Protein 2J9R (pdb70)

Nearest PDB structures (foldseek):
  2j9r-assembly1_A  TM=1.006E+00  e=3.738E-39  Bacillus anthracis str. Sterne
  2ja1-assembly1_A  TM=9.124E-01  e=4.320E-31  Bacillus cereus
  2uz3-assembly1_C  TM=9.629E-01  e=2.857E-22  Ureaplasma urealyticum
  2uz3-assembly1_A  TM=9.597E-01  e=2.684E-22  Ureaplasma urealyticu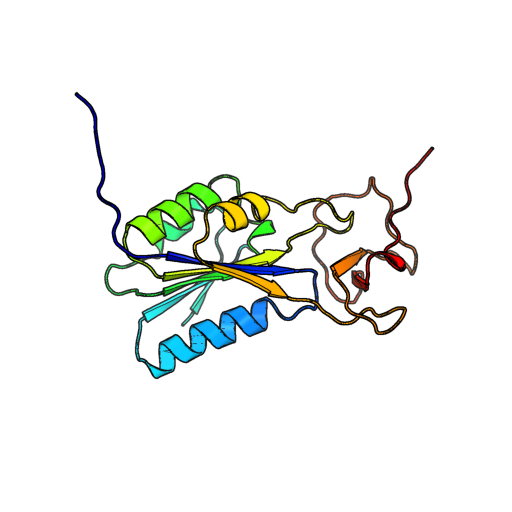m
  2b8t-assembly1_D  TM=9.635E-01  e=1.356E-21  Ureaplasma parvum

Foldseek 3Di:
DDDDDQFDQAFEEEEEFAPPQCQVVVLVVVVVVCVVVPAAEVEEEDCCPYHHDPALVCVVVVDDPRHAEYEYEACLPHDPCNLVSVVVCRSHHHHYYYYHYQAFQQRHGGHCSVVSCVRGPHYHYGWDAFPVPGHTFGHKFFDDPNHTEEPPPDRDDDDDPVTIGTHHPVPRDHHYDD

Radius of gyration: 17.66 Å; Cα contacts (8 Å, |Δi|>4): 377; chains: 1; bounding box: 44×26×56 Å

Sequence (178 aa):
SHMYLINQNGWIEVICGSMFSGKSEELIRRVRRTQFAKQHAIVFKPCVKAVPVSASKDIFKHITEEMDVIAIDEVQFFDGDIVEVVQVLANRGYRVIVAGLDQDFRGLPFGQVPQLMAIAEHVTKLQAVCSACGSPASRTQRLIDGEPAAFDDPIILVGASESYEPRCRHCHAVPTKQ

InterPro domains:
  IPR001267 Thymidine kinase [MF_00124] (7-190)
  IPR001267 Thymidine kinase [PF00265] (8-187)
  IPR001267 Thymidine kinase [PIRSF035805] (6-193)
  IPR001267 Thymidine kinase [PTHR11441] (6-188)
  IPR020633 Thymidine kinase, conserved site [PS00603] (174-187)
  IPR027417 P-loop containing nucleoside triphosphate hydrolase [G3DSA:3.40.50.300] (1-141)
  IPR027417 P-loop containing nucleoside triphosphate hydrolase [SSF52540] (8-142)

Structure (mmCIF, N/CA/C/O backbone):
data_2J9R
#
_entry.id   2J9R
#
_cell.length_a   73.171
_cell.length_b   73.171
_cell.length_c   223.734
_cell.angle_alpha   90.00
_cell.angle_beta   90.00
_cell.angle_gamma   90.00
#
_symmetry.space_group_name_H-M   'I 41 2 2'
#
loop_
_entity.id
_entity.type
_entity.pdbx_description
1 polymer 'THYMIDINE KINASE'
2 non-polymer 'ZINC ION'
3 non-polymer THYMIDINE
4 non-polymer 'PHOSPHATE ION'
5 water water
#
loop_
_atom_site.group_PDB
_atom_site.id
_atom_site.type_symbol
_atom_site.label_atom_id
_atom_site.label_alt_id
_atom_site.label_comp_id
_atom_site.label_asym_id
_atom_site.label_entity_id
_atom_site.label_seq_id
_atom_site.pdbx_PDB_ins_code
_atom_site.Cartn_x
_atom_site.Cartn_y
_atom_site.Cartn_z
_atom_site.occupancy
_atom_site.B_iso_or_equiv
_atom_site.auth_seq_id
_atom_site.auth_comp_id
_atom_site.auth_asym_id
_atom_site.auth_atom_id
_atom_site.pdbx_PDB_model_num
ATOM 1 N N . SER A 1 19 ? -7.822 20.585 -29.833 1.00 47.73 -1 SER A N 1
ATOM 2 C CA . SER A 1 19 ? -8.785 21.708 -29.681 1.00 47.69 -1 SER A CA 1
ATOM 3 C C . SER A 1 19 ? -9.617 21.566 -28.415 1.00 47.84 -1 SER A C 1
ATOM 4 O O . SER A 1 19 ? -9.628 20.513 -27.768 1.00 47.97 -1 SER A O 1
ATOM 7 N N . HIS A 1 20 ? -10.321 22.638 -28.068 1.00 47.82 0 HIS A N 1
ATOM 8 C CA . HIS A 1 20 ? -11.155 22.654 -26.881 1.00 47.60 0 HIS A CA 1
ATOM 9 C C . HIS A 1 20 ? -12.639 22.636 -27.234 1.00 47.77 0 HIS A C 1
ATOM 10 O O . HIS A 1 20 ? -13.063 23.193 -28.242 1.00 47.86 0 HIS A O 1
ATOM 17 N N . MET A 1 21 ? -13.411 21.981 -26.379 1.00 48.05 1 MET A N 1
ATOM 18 C CA . MET A 1 21 ? -14.828 21.736 -26.581 1.00 48.51 1 MET A CA 1
ATOM 19 C C . MET A 1 21 ? -15.646 22.705 -25.753 1.00 48.09 1 MET A C 1
ATOM 20 O O . MET A 1 21 ? -15.229 23.094 -24.669 1.00 48.10 1 MET A O 1
ATOM 25 N N . TYR A 1 22 ? -16.826 23.061 -26.244 1.00 47.70 2 TYR A N 1
ATOM 26 C CA . TYR A 1 22 ? -17.707 23.984 -25.531 1.00 47.56 2 TYR A CA 1
ATOM 27 C C . TYR A 1 22 ? -19.165 23.665 -25.876 1.00 47.15 2 TYR A C 1
ATOM 28 O O . TYR A 1 22 ? -19.584 23.825 -27.031 1.00 46.82 2 TYR A O 1
ATOM 37 N N . LEU A 1 23 ? -19.922 23.173 -24.889 1.00 46.63 3 LEU A N 1
ATOM 38 C CA . LEU A 1 23 ? -21.370 23.019 -25.077 1.00 46.15 3 LEU A CA 1
ATOM 39 C C . LEU A 1 23 ? -22.113 24.229 -24.556 1.00 45.46 3 LEU A C 1
ATOM 40 O O . LEU A 1 23 ? -21.944 24.622 -23.404 1.00 45.58 3 LEU A O 1
ATOM 45 N N . ILE A 1 24 ? -22.911 24.832 -25.435 1.00 44.61 4 ILE A N 1
ATOM 46 C CA . ILE A 1 24 ? -23.660 26.038 -25.106 1.00 43.66 4 ILE A CA 1
ATOM 47 C C . ILE A 1 24 ? -24.883 25.668 -24.280 1.00 43.46 4 ILE A C 1
ATOM 48 O O . ILE A 1 24 ? -25.797 24.987 -24.761 1.00 43.71 4 ILE A O 1
ATOM 53 N N . ASN A 1 25 ? -24.859 26.100 -23.024 1.00 42.66 5 ASN A N 1
ATOM 54 C CA . ASN A 1 25 ? -25.989 25.989 -22.135 1.00 42.16 5 ASN A CA 1
ATOM 55 C C . ASN A 1 25 ? -27.154 26.831 -22.632 1.00 42.21 5 ASN A C 1
ATOM 56 O O . ASN A 1 25 ? -26.959 27.882 -23.241 1.00 41.86 5 ASN A O 1
ATOM 61 N N . GLN A 1 26 ? -28.366 26.361 -22.352 1.00 42.49 6 GLN A N 1
ATOM 62 C CA . GLN A 1 26 ? -29.576 27.150 -22.548 1.00 42.52 6 GLN A CA 1
ATOM 63 C C . GLN A 1 26 ? -29.957 27.788 -21.231 1.00 42.12 6 GLN A C 1
ATOM 64 O O . GLN A 1 26 ? -29.392 27.454 -20.203 1.00 42.06 6 GLN A O 1
ATOM 70 N N . ASN A 1 27 ? -30.917 28.701 -21.253 1.00 42.16 7 ASN A N 1
ATOM 71 C CA . ASN A 1 27 ? -31.303 29.396 -20.031 1.00 42.41 7 ASN A CA 1
ATOM 72 C C . ASN A 1 27 ? -32.402 28.694 -19.194 1.00 41.83 7 ASN A C 1
ATOM 73 O O . ASN A 1 27 ? -33.398 29.307 -18.771 1.00 41.82 7 ASN A O 1
ATOM 78 N N . GLY A 1 28 ? -32.193 27.396 -18.957 1.00 40.85 8 GLY A N 1
ATOM 79 C CA . GLY A 1 28 ? -32.915 26.683 -17.917 1.00 39.93 8 GLY A CA 1
ATOM 80 C C . GLY A 1 28 ? -32.372 27.214 -16.603 1.00 39.72 8 GLY A C 1
ATOM 81 O O . GLY A 1 28 ? -31.493 28.098 -16.602 1.00 39.91 8 GLY A O 1
ATOM 82 N N . TRP A 1 29 ? -32.879 26.702 -15.482 1.00 38.83 9 TRP A N 1
ATOM 83 C CA . TRP A 1 29 ? -32.303 27.045 -14.180 1.00 37.93 9 TRP A CA 1
ATOM 84 C C . TRP A 1 29 ? -32.724 26.067 -13.106 1.00 37.57 9 TRP A C 1
ATOM 85 O O . TRP A 1 29 ? -33.585 25.212 -13.337 1.00 37.46 9 TRP A O 1
ATOM 96 N N . ILE A 1 30 ? -32.110 26.233 -11.935 1.00 37.36 10 ILE A N 1
ATOM 97 C CA . ILE A 1 30 ? -32.342 25.416 -10.746 1.00 37.15 10 ILE A CA 1
ATOM 98 C C . ILE A 1 30 ? -32.903 26.268 -9.607 1.00 37.59 10 ILE A C 1
ATOM 99 O O . ILE A 1 30 ? -32.425 27.380 -9.344 1.00 37.61 10 ILE A O 1
ATOM 104 N N . GLU A 1 31 ? -33.922 25.736 -8.937 1.00 37.81 11 GLU A N 1
ATOM 105 C CA . GLU A 1 31 ? -34.446 26.331 -7.714 1.00 38.00 11 GLU A CA 1
ATOM 106 C C . GLU A 1 31 ? -34.305 25.266 -6.635 1.00 38.44 11 GLU A C 1
ATOM 107 O O . GLU A 1 31 ? -34.770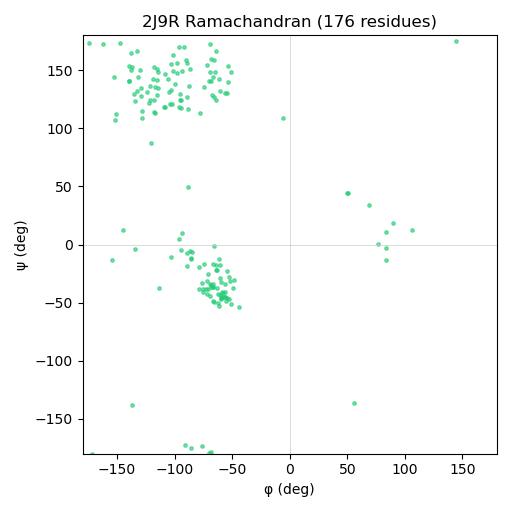 24.131 -6.796 1.00 38.93 11 GLU A O 1
ATOM 113 N N . VAL A 1 32 ? -33.628 25.621 -5.549 1.00 38.61 12 VAL A N 1
ATOM 114 C CA . VAL A 1 32 ? -33.514 24.736 -4.400 1.00 38.23 12 VAL A CA 1
ATOM 115 C C . VAL A 1 32 ? -34.449 25.196 -3.272 1.00 38.43 12 VAL A C 1
ATOM 116 O O . V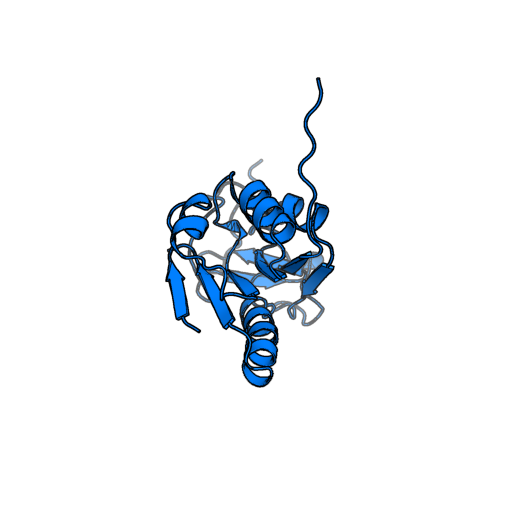AL A 1 32 ? -34.523 26.374 -2.935 1.00 39.05 12 VAL A O 1
ATOM 120 N N . ILE A 1 33 ? -35.187 24.250 -2.719 1.00 38.69 13 ILE A N 1
ATOM 121 C CA . ILE A 1 33 ? -36.009 24.474 -1.547 1.00 38.36 13 ILE A CA 1
ATOM 122 C C . ILE A 1 33 ? -35.420 23.546 -0.499 1.00 38.83 13 ILE A C 1
ATOM 123 O O . ILE A 1 33 ? -35.290 22.342 -0.739 1.00 38.43 13 ILE A O 1
ATOM 128 N N . CYS A 1 34 ? -35.034 24.101 0.648 1.00 39.35 14 CYS A N 1
ATOM 129 C CA . CYS A 1 34 ? -34.421 23.285 1.694 1.00 40.28 14 CYS A CA 1
ATOM 130 C C . CYS A 1 34 ? -34.743 23.768 3.111 1.00 40.52 14 CYS A C 1
ATOM 131 O O . CYS A 1 34 ? -35.353 24.823 3.297 1.00 41.06 14 CYS A O 1
ATOM 134 N N . GLY A 1 35 ? -34.322 22.989 4.098 1.00 40.70 15 GLY A N 1
ATOM 135 C CA . GLY A 1 35 ? -34.661 23.241 5.481 1.00 41.43 15 GLY A CA 1
ATOM 136 C C . GLY A 1 35 ? -34.861 21.956 6.258 1.00 42.05 15 GLY A C 1
ATOM 137 O O . GLY A 1 35 ? -34.809 20.847 5.704 1.00 42.22 15 GLY A O 1
ATOM 138 N N . SER A 1 36 ? -35.073 22.102 7.559 1.00 42.38 16 SER A N 1
ATOM 139 C CA . SER A 1 36 ? -35.328 20.965 8.421 1.00 42.68 16 SER A CA 1
ATOM 140 C C . SER A 1 36 ? -36.635 20.251 8.041 1.00 42.68 16 SER A C 1
ATOM 141 O O . SER A 1 36 ? -37.455 20.782 7.283 1.00 42.75 16 SER A O 1
ATOM 144 N N . MET A 1 37 ? -36.823 19.048 8.580 1.00 42.34 17 MET A N 1
ATOM 145 C CA . MET A 1 37 ? -38.089 18.369 8.472 1.00 42.05 17 MET A CA 1
ATOM 146 C C . MET A 1 37 ? -39.156 19.328 8.982 1.00 42.33 17 MET A C 1
ATOM 147 O O . MET A 1 37 ? -38.862 20.220 9.803 1.00 42.33 17 MET A O 1
ATOM 152 N N . PHE A 1 38 ? -40.385 19.154 8.491 1.00 41.84 18 PHE A N 1
ATOM 153 C CA . PHE A 1 38 ? -41.550 19.883 9.011 1.00 41.64 18 PHE A CA 1
ATOM 154 C C . PHE A 1 38 ? -41.669 21.334 8.557 1.00 41.25 18 PHE A C 1
ATOM 155 O O . PHE A 1 38 ? -42.617 22.024 8.937 1.00 41.15 18 PHE A O 1
ATOM 163 N N . SER A 1 39 ? -40.731 21.788 7.737 1.00 40.66 19 SER A N 1
ATOM 164 C CA . SER A 1 39 ? -40.752 23.168 7.289 1.00 40.77 19 SER A CA 1
ATOM 165 C C . SER A 1 39 ? -41.652 23.418 6.058 1.00 40.29 19 SER A C 1
ATOM 166 O O . SER A 1 39 ? -41.872 24.565 5.669 1.00 40.52 19 SER A O 1
ATOM 169 N N . GLY A 1 40 ? -42.188 22.360 5.464 1.00 39.84 20 GLY A N 1
ATOM 170 C CA . GLY A 1 40 ? -43.095 22.513 4.333 1.00 39.88 20 GLY A CA 1
ATOM 171 C C . GLY A 1 40 ? -42.399 22.538 2.981 1.00 40.32 20 GLY A C 1
ATOM 172 O O . GLY A 1 40 ? -42.969 23.010 2.001 1.00 40.86 20 GLY A O 1
ATOM 173 N N . LYS A 1 41 ? -41.162 22.050 2.922 1.00 40.44 21 LYS A N 1
ATOM 174 C CA . LYS A 1 41 ? -40.448 21.855 1.660 1.00 40.51 21 LYS A CA 1
ATOM 175 C C . LYS A 1 41 ? -41.312 21.209 0.564 1.00 40.43 21 LYS A C 1
ATOM 176 O O . LYS A 1 41 ? -41.444 21.756 -0.523 1.00 40.54 21 LYS A O 1
ATOM 182 N N . SER A 1 42 ? -41.922 20.066 0.850 1.00 40.17 22 SER A N 1
ATOM 183 C CA . SER A 1 42 ? -42.698 19.370 -0.175 1.00 40.41 22 SER A CA 1
ATOM 184 C C . SER A 1 42 ? -43.952 20.108 -0.617 1.00 40.40 22 SER A C 1
ATOM 185 O O . SER A 1 42 ? -44.355 20.023 -1.793 1.00 40.61 22 SER A O 1
ATOM 188 N N . GLU A 1 43 ? -44.566 20.814 0.332 1.00 39.91 23 GLU A N 1
ATOM 189 C CA . GLU A 1 43 ? -45.753 21.609 0.070 1.00 39.34 23 GLU A CA 1
ATOM 190 C C . GLU A 1 43 ? -45.413 22.788 -0.850 1.00 38.82 23 GLU A C 1
ATOM 191 O O . GLU A 1 43 ? -46.197 23.154 -1.737 1.00 38.13 23 GLU A O 1
ATOM 197 N N . GLU A 1 44 ? -44.225 23.348 -0.645 1.00 38.37 24 GLU A N 1
ATOM 198 C CA . GLU A 1 44 ? -43.748 24.478 -1.430 1.00 38.47 24 GLU A CA 1
ATOM 199 C C . GLU A 1 44 ? -43.294 24.006 -2.818 1.00 38.69 24 GLU A C 1
ATOM 200 O O . GLU A 1 44 ? -43.446 24.722 -3.807 1.00 38.65 24 GLU A O 1
ATOM 206 N N . LEU A 1 45 ? -42.753 22.793 -2.893 1.00 38.76 25 LEU A N 1
ATOM 207 C CA . LEU A 1 45 ? -42.420 22.201 -4.176 1.00 38.91 25 LEU A CA 1
ATOM 208 C C . LEU A 1 45 ? -43.698 22.118 -5.001 1.00 38.87 25 LEU A C 1
ATOM 209 O O . LEU A 1 45 ? -43.716 22.481 -6.187 1.00 38.87 25 LEU A O 1
ATOM 214 N N . ILE A 1 46 ? -44.764 21.651 -4.352 1.00 38.71 26 ILE A N 1
ATOM 215 C CA . ILE A 1 46 ? -46.042 21.401 -5.016 1.00 38.64 26 ILE A CA 1
ATOM 216 C C . ILE A 1 46 ? -46.774 22.701 -5.360 1.00 38.28 26 ILE A C 1
ATOM 217 O O . ILE A 1 46 ? -47.361 22.805 -6.433 1.00 38.48 26 ILE A O 1
ATOM 222 N N . ARG A 1 47 ? -46.706 23.694 -4.477 1.00 37.87 27 ARG A N 1
ATOM 223 C CA . ARG A 1 47 ? -47.208 25.027 -4.805 1.00 37.57 27 ARG A CA 1
ATOM 224 C C . ARG A 1 47 ? -46.612 25.496 -6.140 1.00 37.82 27 ARG A C 1
ATOM 225 O O . ARG A 1 47 ? -47.362 25.914 -7.039 1.00 37.98 27 ARG A O 1
ATOM 233 N N . ARG A 1 48 ? -45.280 25.407 -6.262 1.00 37.63 28 ARG A N 1
ATOM 234 C CA . ARG A 1 48 ? -44.551 25.882 -7.443 1.00 37.85 28 ARG A CA 1
ATOM 235 C C . ARG A 1 48 ? -44.997 25.091 -8.655 1.00 38.35 28 ARG A C 1
ATOM 236 O O . ARG A 1 48 ? -45.389 25.674 -9.678 1.00 38.61 28 ARG A O 1
ATOM 244 N N . VAL A 1 49 ? -44.992 23.763 -8.513 1.00 38.50 29 VAL A N 1
ATOM 245 C CA . VAL A 1 49 ? -45.429 22.864 -9.581 1.00 38.54 29 VAL A CA 1
ATOM 246 C C . VAL A 1 49 ? -46.852 23.170 -10.044 1.00 38.72 29 VAL A C 1
ATOM 247 O O . VAL A 1 49 ? -47.166 23.025 -11.229 1.00 38.90 29 VAL A O 1
ATOM 251 N N . ARG A 1 50 ? -47.701 23.595 -9.111 1.00 38.89 30 ARG A N 1
ATOM 252 C CA . ARG A 1 50 ? -49.121 23.808 -9.405 1.00 39.61 30 ARG A CA 1
ATOM 253 C C . ARG A 1 50 ? -49.352 25.050 -10.275 1.00 38.83 30 ARG A C 1
ATOM 254 O O . ARG A 1 50 ? -50.128 25.005 -11.219 1.00 38.46 30 ARG A O 1
ATOM 262 N N . ARG A 1 51 ? -48.653 26.140 -9.958 1.00 38.84 31 ARG A N 1
ATOM 263 C CA . ARG A 1 51 ? -48.597 27.348 -10.814 1.00 38.66 31 ARG A CA 1
ATOM 264 C C . ARG A 1 51 ? -48.276 26.994 -12.263 1.00 38.72 31 ARG A C 1
ATOM 265 O O . ARG A 1 51 ? -48.793 27.598 -13.215 1.00 38.36 31 ARG A O 1
ATOM 273 N N . THR A 1 52 ? -47.406 26.002 -12.392 1.00 38.88 32 THR A N 1
ATOM 274 C CA . THR A 1 52 ? -47.006 25.428 -13.663 1.00 39.50 32 THR A CA 1
ATOM 275 C C . THR A 1 52 ? -48.174 24.877 -14.456 1.00 39.52 32 THR A C 1
ATOM 276 O O . THR A 1 52 ? -48.255 25.074 -15.669 1.00 39.71 32 THR A O 1
ATOM 280 N N . GLN A 1 53 ? -49.084 24.206 -13.769 1.00 39.78 33 GLN A N 1
ATOM 281 C CA . GLN A 1 53 ? -50.224 23.578 -14.435 1.00 40.05 33 GLN A CA 1
ATOM 282 C C . GLN A 1 53 ? -51.293 24.589 -14.850 1.00 40.44 33 GLN A C 1
ATOM 283 O O . GLN A 1 53 ? -51.833 24.494 -15.946 1.00 40.46 33 GLN A O 1
ATOM 289 N N . PHE A 1 54 ? -51.574 25.568 -13.992 1.00 41.15 34 PHE A N 1
ATOM 290 C CA . PHE A 1 54 ? -52.448 26.684 -14.363 1.00 41.99 34 PHE A CA 1
ATOM 291 C C . PHE A 1 54 ? -51.965 27.394 -15.636 1.00 42.42 34 PHE A C 1
ATOM 292 O O . PHE A 1 54 ? -52.750 28.050 -16.316 1.00 42.83 34 PHE A O 1
ATOM 300 N N . ALA A 1 55 ? -50.678 27.263 -15.949 1.00 42.88 35 ALA A N 1
ATOM 301 C CA . ALA A 1 55 ? -50.104 27.859 -17.163 1.00 43.29 35 ALA A CA 1
ATOM 302 C C . ALA A 1 55 ? -50.079 26.863 -18.332 1.00 43.57 35 ALA A C 1
ATOM 303 O O . ALA A 1 55 ? -49.711 27.215 -19.454 1.00 43.68 35 ALA A O 1
ATOM 305 N N . LYS A 1 56 ? -50.473 25.622 -18.054 1.00 43.74 36 LYS A N 1
ATOM 306 C CA . LYS A 1 56 ? -50.528 24.547 -19.059 1.00 43.88 36 LYS A CA 1
ATOM 307 C C . LYS A 1 56 ? -49.152 24.081 -19.568 1.00 43.66 36 LYS A C 1
ATOM 308 O O . LYS A 1 56 ? -49.007 23.704 -20.728 1.00 43.68 36 LYS A O 1
ATOM 314 N N . GLN A 1 57 ? -48.155 24.109 -18.682 1.00 43.50 37 GLN A N 1
ATOM 315 C CA . GLN A 1 57 ? -46.829 23.556 -18.960 1.00 43.46 37 GLN A CA 1
ATOM 316 C C . GLN A 1 57 ? -46.765 22.093 -18.551 1.00 43.77 37 GLN A C 1
ATOM 317 O O . GLN A 1 57 ? -47.550 21.630 -17.725 1.00 43.95 37 GLN A O 1
ATOM 323 N N . HIS A 1 58 ? -45.819 21.357 -19.117 1.00 44.02 38 HIS A N 1
ATOM 324 C CA . HIS A 1 58 ? -45.683 19.955 -18.766 1.00 44.25 38 HIS A CA 1
ATOM 325 C C . HIS A 1 58 ? -44.649 19.761 -17.665 1.00 43.83 38 HIS A C 1
ATOM 326 O O . HIS A 1 58 ? -43.471 20.109 -17.822 1.00 43.51 38 HIS A O 1
ATOM 333 N N . ALA A 1 59 ? -45.129 19.248 -16.533 1.00 43.51 39 ALA A N 1
ATOM 334 C CA . ALA A 1 59 ? -44.289 18.988 -15.365 1.00 43.38 39 ALA A CA 1
ATOM 335 C C . ALA A 1 59 ? -44.238 17.512 -14.969 1.00 43.44 39 ALA A C 1
ATOM 336 O O . ALA A 1 59 ? -45.172 16.734 -15.217 1.00 43.16 39 ALA A O 1
ATOM 338 N N . ILE A 1 60 ? -43.119 17.151 -14.350 1.00 43.64 40 ILE A N 1
ATOM 339 C CA . ILE A 1 60 ? -42.890 15.819 -13.811 1.00 43.74 40 ILE A CA 1
ATOM 340 C C . ILE A 1 60 ? -42.174 15.947 -12.464 1.00 43.92 40 ILE A C 1
ATOM 341 O O . ILE A 1 60 ? -41.302 16.801 -12.303 1.00 43.92 40 ILE A O 1
ATOM 346 N N . VAL A 1 61 ? -42.558 15.108 -11.502 1.00 44.37 41 VAL A N 1
ATOM 347 C CA . VAL A 1 61 ? -41.924 15.080 -10.172 1.00 44.44 41 VAL A CA 1
ATOM 348 C C . VAL A 1 61 ? -41.202 13.750 -9.944 1.00 44.84 41 VAL A C 1
ATOM 349 O O . VAL A 1 61 ? -41.751 12.681 -10.243 1.00 44.84 41 VAL A O 1
ATOM 353 N N . PHE A 1 62 ? -39.976 13.822 -9.425 1.00 45.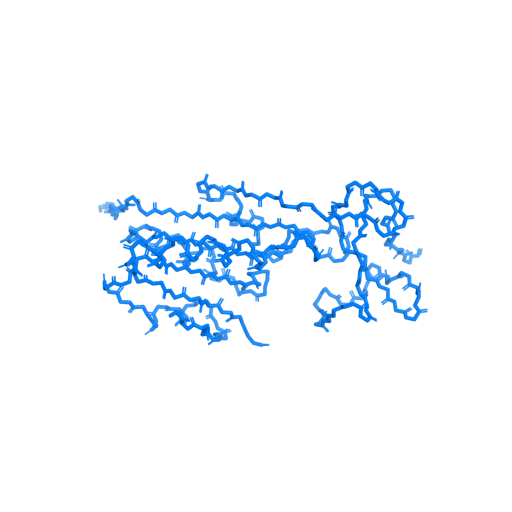25 42 PHE A N 1
ATOM 354 C CA . PHE A 1 62 ? -39.191 12.621 -9.110 1.00 45.72 42 PHE A CA 1
ATOM 355 C C . PHE A 1 62 ? -38.963 12.483 -7.612 1.00 46.40 42 PHE A C 1
ATOM 356 O O . PHE A 1 62 ? -38.873 13.481 -6.901 1.00 46.46 42 PHE A O 1
ATOM 364 N N . LYS A 1 63 ? -38.881 11.238 -7.152 1.00 47.30 43 LYS A N 1
ATOM 365 C CA . LYS A 1 63 ? -38.608 10.906 -5.759 1.00 48.58 43 LYS A CA 1
ATOM 366 C C . LYS A 1 63 ? -37.626 9.736 -5.712 1.00 49.10 43 LYS A C 1
ATOM 367 O O . LYS A 1 63 ? -37.425 9.058 -6.723 1.00 49.36 43 LYS A O 1
ATOM 373 N N . PRO A 1 64 ? -37.013 9.482 -4.540 1.00 49.82 44 PRO A N 1
ATOM 374 C CA . PRO A 1 64 ? -36.371 8.181 -4.368 1.00 50.56 44 PRO A CA 1
ATOM 375 C C . PRO A 1 64 ? -37.441 7.205 -3.881 1.00 51.37 44 PRO A C 1
ATOM 376 O O . PRO A 1 64 ? -38.610 7.587 -3.814 1.00 51.79 44 PRO A O 1
ATOM 380 N N . CYS A 1 65 ? -37.089 5.968 -3.551 1.00 51.99 45 CYS A N 1
ATOM 381 C CA . CYS A 1 65 ? -38.032 5.166 -2.751 1.00 52.79 45 CYS A CA 1
ATOM 382 C C . CYS A 1 65 ? -37.386 4.451 -1.570 1.00 52.85 45 CYS A C 1
ATOM 383 O O . CYS A 1 65 ? -37.863 4.578 -0.437 1.00 52.90 45 CYS A O 1
ATOM 386 N N . VAL A 1 83 ? -49.670 15.489 -13.882 1.00 55.39 63 VAL A N 1
ATOM 387 C CA . VAL A 1 83 ? -48.347 15.466 -13.172 1.00 55.58 63 VAL A CA 1
ATOM 388 C C . VAL A 1 83 ? -48.224 14.237 -12.271 1.00 55.66 63 VAL A C 1
ATOM 389 O O . VAL A 1 83 ? -48.886 14.159 -11.225 1.00 55.87 63 VAL A O 1
ATOM 393 N N . LYS A 1 84 ? -47.375 13.288 -12.668 1.00 55.35 64 LYS A N 1
ATOM 394 C CA . LYS A 1 84 ? -47.104 12.112 -11.832 1.00 54.87 64 LYS A CA 1
ATOM 395 C C . LYS A 1 84 ? -45.808 12.245 -11.005 1.00 54.19 64 LYS A C 1
ATOM 396 O O . LYS A 1 84 ? -44.915 13.052 -11.341 1.00 54.03 64 LYS A O 1
ATOM 402 N N . ALA A 1 85 ? -45.747 11.489 -9.902 1.00 52.99 65 ALA A N 1
ATOM 403 C CA . ALA A 1 85 ? -44.548 11.382 -9.066 1.00 51.72 65 ALA A CA 1
ATOM 404 C C . ALA A 1 85 ? -43.865 10.050 -9.382 1.00 51.01 65 ALA A C 1
ATOM 405 O O . ALA A 1 85 ? -44.482 8.994 -9.233 1.00 51.26 65 ALA A O 1
ATOM 407 N N . VAL A 1 86 ? -42.609 10.097 -9.833 1.00 49.72 66 VAL A N 1
ATOM 408 C CA . VAL A 1 86 ? -41.923 8.902 -10.353 1.00 48.36 66 VAL A CA 1
ATOM 409 C C . VAL A 1 86 ? -40.691 8.507 -9.525 1.00 47.46 66 VAL A C 1
ATOM 410 O O . VAL A 1 86 ? -39.703 9.234 -9.510 1.00 47.55 66 VAL A O 1
ATOM 414 N N . PRO A 1 87 ? -40.742 7.345 -8.841 1.00 46.55 67 PRO A N 1
ATOM 415 C CA . PRO A 1 87 ? -39.609 6.867 -8.032 1.00 45.75 67 PRO A CA 1
ATOM 416 C C . PRO A 1 87 ? -38.392 6.451 -8.871 1.00 45.10 67 PRO A C 1
ATOM 417 O O . PRO A 1 87 ? -38.556 5.840 -9.926 1.00 44.79 67 PRO A O 1
ATOM 421 N N . VAL A 1 88 ? -37.189 6.778 -8.399 1.00 44.48 68 VAL A N 1
ATOM 422 C CA . VAL A 1 88 ? -35.944 6.382 -9.078 1.00 43.91 68 VAL A CA 1
ATOM 423 C C . VAL A 1 88 ? -34.852 5.942 -8.088 1.00 43.82 68 VAL A C 1
ATOM 424 O O . VAL A 1 88 ? -34.695 6.550 -7.028 1.00 43.68 68 VAL A O 1
ATOM 428 N N . SER A 1 89 ? -34.102 4.896 -8.448 1.00 43.85 69 SER A N 1
ATOM 429 C CA . SER A 1 89 ? -33.034 4.332 -7.595 1.00 43.91 69 SER A CA 1
ATOM 430 C C . SER A 1 89 ? -31.655 4.967 -7.817 1.00 43.97 69 SER A C 1
ATOM 431 O O . SER A 1 89 ? -30.754 4.806 -6.984 1.00 43.90 69 SER A O 1
ATOM 434 N N . ALA A 1 90 ? -31.486 5.636 -8.959 1.00 43.87 70 ALA A N 1
ATOM 435 C CA . ALA A 1 90 ? -30.263 6.367 -9.290 1.00 43.76 70 ALA A CA 1
ATOM 436 C C . ALA A 1 90 ? -30.654 7.689 -9.934 1.00 43.92 70 ALA A C 1
ATOM 437 O O . ALA A 1 90 ? -31.710 7.783 -10.572 1.00 44.03 70 ALA A O 1
ATOM 439 N N . SER A 1 91 ? -29.815 8.709 -9.757 1.00 43.88 71 SER A N 1
ATOM 440 C CA . SER A 1 91 ? -30.059 10.022 -10.348 1.00 43.73 71 SER A CA 1
ATOM 441 C C . SER A 1 91 ? -30.122 9.966 -11.876 1.00 43.83 71 SER A C 1
ATOM 442 O O . SER A 1 91 ? -31.006 10.568 -12.485 1.00 43.67 71 SER A O 1
ATOM 445 N N . LYS A 1 92 ? -29.200 9.226 -12.487 1.00 43.93 72 LYS A N 1
ATOM 446 C CA . LYS A 1 92 ? -29.111 9.181 -13.942 1.00 44.20 72 LYS A CA 1
ATOM 447 C C . LYS A 1 92 ? -30.354 8.569 -14.608 1.00 44.50 72 LYS A C 1
ATOM 448 O O . LYS A 1 92 ? -30.591 8.764 -15.802 1.00 44.58 72 LYS A O 1
ATOM 454 N N . ASP A 1 93 ? -31.149 7.847 -13.820 1.00 44.88 73 ASP A N 1
ATOM 455 C CA . ASP A 1 93 ? -32.397 7.237 -14.285 1.00 45.13 73 ASP A CA 1
ATOM 456 C C . ASP A 1 93 ? -33.433 8.268 -14.702 1.00 45.26 73 ASP A C 1
ATOM 457 O O . ASP A 1 93 ? -34.354 7.957 -15.459 1.00 45.31 73 ASP A O 1
ATOM 462 N N . ILE A 1 94 ? -33.280 9.489 -14.192 1.00 45.48 74 ILE A N 1
ATOM 463 C CA . ILE A 1 94 ? -34.200 10.585 -14.472 1.00 45.54 74 ILE A CA 1
ATOM 464 C C . ILE A 1 94 ? -34.307 10.809 -15.976 1.00 45.85 74 ILE A C 1
ATOM 465 O O . ILE A 1 94 ? -35.402 11.011 -16.508 1.00 45.83 74 ILE A O 1
ATOM 470 N N . PHE A 1 95 ? -33.162 10.730 -16.653 1.00 46.13 75 PHE A N 1
ATOM 471 C CA . PHE A 1 95 ? -33.084 10.934 -18.093 1.00 46.30 75 PHE A CA 1
ATOM 472 C C . PHE A 1 95 ? -34.064 10.067 -18.867 1.00 46.73 75 PHE A C 1
ATOM 473 O O . PHE A 1 95 ? -34.775 10.563 -19.743 1.00 47.05 75 PHE A O 1
ATOM 481 N N . LYS A 1 96 ? -34.116 8.783 -18.522 1.00 47.16 76 LYS A N 1
ATOM 482 C CA . LYS A 1 96 ? -35.027 7.828 -19.161 1.00 47.42 76 LYS A CA 1
ATOM 483 C C . LYS A 1 96 ? -36.480 8.305 -19.163 1.00 47.77 76 LYS A C 1
ATOM 484 O O . LYS A 1 96 ? -37.238 7.952 -20.048 1.00 47.70 76 LYS A O 1
ATOM 490 N N . HIS A 1 97 ? -36.863 9.116 -18.181 1.00 48.50 77 HIS A N 1
ATOM 491 C CA . HIS A 1 97 ? -38.267 9.526 -18.028 1.00 49.14 77 HIS A CA 1
ATOM 492 C C . HIS A 1 97 ? -38.634 10.891 -18.643 1.00 49.91 77 HIS A C 1
ATOM 493 O O . HIS A 1 97 ? -39.774 11.340 -18.524 1.00 50.11 77 HIS A O 1
ATOM 500 N N . ILE A 1 98 ? -37.685 11.521 -19.328 1.00 50.68 78 ILE A N 1
ATOM 501 C CA . ILE A 1 98 ? -37.835 12.902 -19.771 1.00 51.75 78 ILE A CA 1
ATOM 502 C C . ILE A 1 98 ? -38.173 13.059 -21.270 1.00 52.38 78 ILE A C 1
ATOM 503 O O . ILE A 1 98 ? -37.880 12.175 -22.062 1.00 52.66 78 ILE A O 1
ATOM 508 N N . THR A 1 99 ? -38.802 14.182 -21.639 1.00 53.37 79 THR A N 1
ATOM 509 C CA . THR A 1 99 ? -39.128 14.522 -23.043 1.00 53.96 79 THR A CA 1
ATOM 510 C C . THR A 1 99 ? -38.746 15.963 -23.409 1.00 54.53 79 THR A C 1
ATOM 511 O O . THR A 1 99 ? -38.468 16.802 -22.541 1.00 54.50 79 THR A O 1
ATOM 515 N N . GLU A 1 100 ? -38.746 16.231 -24.714 1.00 55.21 80 GLU A N 1
ATOM 516 C CA . GLU A 1 100 ? -38.634 17.588 -25.256 1.00 55.58 80 GLU A CA 1
ATOM 517 C C . GLU A 1 100 ? -39.924 18.377 -24.994 1.00 54.92 80 GLU A C 1
ATOM 518 O O . GLU A 1 100 ? -39.898 19.606 -24.932 1.00 54.88 80 GLU A O 1
ATOM 524 N N . GLU A 1 101 ? -41.043 17.662 -24.852 1.00 54.24 81 GLU A N 1
ATOM 525 C CA . GLU A 1 101 ? -42.334 18.250 -24.463 1.00 53.64 81 GLU A CA 1
ATOM 526 C C . GLU A 1 101 ? -42.275 18.945 -23.089 1.00 52.78 81 GLU A C 1
ATOM 527 O O . GLU A 1 101 ? -42.749 20.077 -22.917 1.00 52.91 81 GLU A O 1
ATOM 533 N N . MET A 1 102 ? -41.665 18.247 -22.133 1.00 51.23 82 MET A N 1
ATOM 534 C CA . MET A 1 102 ? -41.596 18.640 -20.739 1.00 49.66 82 MET A CA 1
ATOM 535 C C . MET A 1 102 ? -40.883 19.968 -20.496 1.00 48.09 82 MET A C 1
ATOM 536 O O . MET A 1 102 ? -39.884 20.267 -21.147 1.00 48.15 82 MET A O 1
ATOM 541 N N . ASP A 1 103 ? -41.394 20.739 -19.533 1.00 45.96 83 ASP A N 1
ATOM 542 C CA . ASP A 1 103 ? -40.889 22.070 -19.223 1.00 43.65 83 ASP A CA 1
ATOM 543 C C . ASP A 1 103 ? -40.261 22.119 -17.841 1.00 42.50 83 ASP A C 1
ATOM 544 O O . ASP A 1 103 ? -39.269 22.814 -17.627 1.00 42.42 83 ASP A O 1
ATOM 549 N N . VAL A 1 104 ? -40.851 21.401 -16.890 1.00 41.11 84 VAL A N 1
ATOM 550 C CA . VAL A 1 104 ? -40.471 21.548 -15.478 1.00 39.54 84 VAL A CA 1
ATOM 551 C C . VAL A 1 104 ? -40.170 20.187 -14.838 1.00 38.98 84 VAL A C 1
ATOM 552 O O . VAL A 1 104 ? -40.976 19.253 -14.922 1.00 38.67 84 VAL A O 1
ATOM 556 N N . ILE A 1 105 ? -39.001 20.091 -14.204 1.00 38.03 85 ILE A N 1
ATOM 557 C CA . ILE A 1 105 ? -38.584 18.884 -13.511 1.00 36.89 85 ILE A CA 1
ATOM 558 C C . ILE A 1 105 ? -38.407 19.168 -12.015 1.00 36.55 85 ILE A C 1
ATOM 559 O O . ILE A 1 105 ? -37.542 19.948 -11.600 1.00 36.35 85 ILE A O 1
ATOM 564 N N . ALA A 1 106 ? -39.262 18.542 -11.220 1.00 35.90 86 ALA A N 1
ATOM 565 C CA . ALA A 1 106 ? -39.202 18.656 -9.786 1.00 35.62 86 ALA A CA 1
ATOM 566 C C . ALA A 1 106 ? -38.651 17.368 -9.208 1.00 35.76 86 ALA A C 1
ATOM 567 O O . ALA A 1 106 ? -38.942 16.279 -9.709 1.00 35.77 86 ALA A O 1
ATOM 569 N N . ILE A 1 107 ? -37.840 17.497 -8.163 1.00 35.80 87 ILE A N 1
ATOM 570 C CA . ILE A 1 107 ? -37.279 16.344 -7.459 1.00 36.00 87 ILE A CA 1
ATOM 571 C C . ILE A 1 107 ? -37.422 16.595 -5.966 1.00 36.71 87 ILE A C 1
ATOM 572 O O . ILE A 1 107 ? -36.956 17.610 -5.473 1.00 37.34 87 ILE A O 1
ATOM 577 N N . ASP A 1 108 ? -38.076 15.686 -5.249 1.00 37.67 88 ASP A N 1
ATOM 578 C CA . ASP A 1 108 ? -38.277 15.821 -3.797 1.00 38.33 88 ASP A CA 1
ATOM 579 C C . ASP A 1 108 ? -37.282 14.941 -3.059 1.00 38.65 88 ASP A C 1
ATOM 580 O O . ASP A 1 108 ? -36.682 14.048 -3.651 1.00 39.00 88 ASP A O 1
ATOM 585 N N . GLU A 1 109 ? -37.104 15.200 -1.769 1.00 39.35 89 GLU A N 1
ATOM 586 C CA . GLU A 1 109 ? -36.205 14.422 -0.907 1.00 39.97 89 GLU A CA 1
ATOM 587 C C . GLU A 1 109 ? -34.801 14.239 -1.489 1.00 40.03 89 GLU A C 1
ATOM 588 O O . GLU A 1 109 ? -34.232 13.139 -1.432 1.00 39.36 89 GLU A O 1
ATOM 594 N N . VAL A 1 110 ? -34.243 15.324 -2.035 1.00 40.39 90 VAL A N 1
ATOM 595 C CA . VAL A 1 110 ? -32.956 15.235 -2.724 1.00 40.72 90 VAL A CA 1
ATOM 596 C C . VAL A 1 110 ? -31.782 14.767 -1.873 1.00 40.80 90 VAL A C 1
ATOM 597 O O . VAL A 1 110 ? -30.853 14.167 -2.430 1.00 41.12 90 VAL A O 1
ATOM 601 N N . GLN A 1 111 ? -31.796 15.021 -0.558 1.00 40.30 91 GLN A N 1
ATOM 602 C CA . GLN A 1 111 ? -30.703 14.519 0.295 1.00 40.24 91 GLN A CA 1
ATOM 603 C C . GLN A 1 111 ? -30.442 13.044 0.019 1.00 40.04 91 GLN A C 1
ATOM 604 O O . GLN A 1 111 ? -29.316 12.572 0.181 1.00 40.25 91 GLN A O 1
ATOM 610 N N . PHE A 1 112 ? -31.489 12.315 -0.366 1.00 39.49 92 PHE A N 1
ATOM 611 C CA . PHE A 1 112 ? -31.373 10.884 -0.559 1.00 39.37 92 PHE A CA 1
ATOM 612 C C . PHE A 1 112 ? -30.710 10.503 -1.887 1.00 39.41 92 PHE A C 1
ATOM 613 O O . PHE A 1 112 ? -30.210 9.396 -2.031 1.00 39.40 92 PHE A O 1
ATOM 621 N N . PHE A 1 113 ? -30.689 11.418 -2.850 1.00 39.46 93 PHE A N 1
ATOM 622 C CA . PHE A 1 113 ? -30.159 11.096 -4.174 1.00 39.39 93 PHE A CA 1
ATOM 623 C C . PHE A 1 113 ? -28.644 10.887 -4.169 1.00 39.68 93 PHE A C 1
ATOM 624 O O . PHE A 1 113 ? -27.926 11.510 -3.368 1.00 39.39 93 PHE A O 1
ATOM 632 N N . ASP A 1 114 ? -28.185 10.011 -5.072 1.00 39.85 94 ASP A N 1
ATOM 633 C CA . ASP A 1 114 ? -26.783 9.594 -5.149 1.00 40.21 94 ASP A CA 1
ATOM 634 C C . ASP A 1 114 ? -25.849 10.719 -5.615 1.00 40.57 94 ASP A C 1
ATOM 635 O O . ASP A 1 114 ? -26.295 11.842 -5.870 1.00 40.83 94 ASP A O 1
ATOM 640 N N . GLY A 1 115 ? -24.560 10.401 -5.730 1.00 40.92 95 GLY A N 1
ATOM 641 C CA . GLY A 1 115 ? -23.534 11.363 -6.134 1.00 41.46 95 GLY A CA 1
ATOM 642 C C . GLY A 1 115 ? -23.669 12.008 -7.509 1.00 41.94 95 GLY A C 1
ATOM 643 O O . GLY A 1 115 ? -23.047 13.031 -7.769 1.00 42.49 95 GLY A O 1
ATOM 644 N N . ASP A 1 116 ? -24.472 11.432 -8.399 1.00 42.14 96 ASP A N 1
ATOM 645 C CA . ASP A 1 116 ? -24.673 12.025 -9.729 1.00 42.14 96 ASP A CA 1
ATOM 646 C C . ASP A 1 116 ? -25.574 13.266 -9.736 1.00 42.50 96 ASP A C 1
ATOM 647 O O . ASP A 1 116 ? -25.569 14.022 -10.711 1.00 42.55 96 ASP A O 1
ATOM 652 N N . ILE A 1 117 ? -26.345 13.472 -8.664 1.00 42.66 97 ILE A N 1
ATOM 653 C CA . ILE A 1 117 ? -27.482 14.397 -8.727 1.00 42.78 97 ILE A CA 1
ATOM 654 C C . ILE A 1 117 ? -27.063 15.815 -9.089 1.00 43.04 97 ILE A C 1
ATOM 655 O O . ILE A 1 117 ? -27.814 16.529 -9.752 1.00 43.81 97 ILE A O 1
ATOM 660 N N . VAL A 1 118 ? -25.868 16.220 -8.674 1.00 42.96 98 VAL A N 1
ATOM 661 C CA . VAL A 1 118 ? -25.375 17.553 -9.021 1.00 42.97 98 VAL A CA 1
ATOM 662 C C . VAL A 1 118 ? -25.244 17.693 -10.548 1.00 42.74 98 VAL A C 1
ATOM 663 O O . VAL A 1 118 ? -25.807 18.614 -11.140 1.00 42.81 98 VAL A O 1
ATOM 667 N N . GLU A 1 119 ? -24.542 16.748 -11.168 1.00 42.62 99 GLU A N 1
ATOM 668 C CA . GLU A 1 119 ? -24.376 16.694 -12.621 1.00 42.52 99 GLU A CA 1
ATOM 669 C C . GLU A 1 119 ? -25.716 16.566 -13.357 1.00 42.28 99 GLU A C 1
ATOM 670 O O . GLU A 1 119 ? -25.972 17.274 -14.338 1.00 42.24 99 GLU A O 1
ATOM 676 N N . VAL A 1 120 ? -26.565 15.657 -12.886 1.00 42.07 100 VAL A N 1
ATOM 677 C CA . VAL A 1 120 ? -27.870 15.437 -13.494 1.00 41.68 100 VAL A CA 1
ATOM 678 C C . VAL A 1 120 ? -28.669 16.743 -13.547 1.00 41.84 100 VAL A C 1
ATOM 679 O O . VAL A 1 120 ? -29.182 17.107 -14.605 1.00 41.96 100 VAL A O 1
ATOM 683 N N . VAL A 1 121 ? -28.748 17.480 -12.437 1.00 41.69 101 VAL A N 1
ATOM 684 C CA . VAL A 1 121 ? -29.522 18.731 -12.473 1.00 41.38 101 VAL A CA 1
ATOM 685 C C . VAL A 1 121 ? -28.835 19.837 -13.305 1.00 41.09 101 VAL A C 1
ATOM 686 O O . VAL A 1 121 ? -29.522 20.561 -14.035 1.00 41.20 101 VAL A O 1
ATOM 690 N N . GLN A 1 122 ? -27.502 19.938 -13.229 1.00 40.57 102 GLN A N 1
ATOM 691 C CA . GLN A 1 122 ? -26.755 20.869 -14.079 1.00 40.56 102 GLN A CA 1
ATOM 692 C C . GLN A 1 122 ? -27.062 20.642 -15.554 1.00 40.39 102 GLN A C 1
ATOM 693 O O . GLN A 1 122 ? -27.283 21.596 -16.287 1.00 40.72 102 GLN A O 1
ATOM 699 N N . VAL A 1 123 ? -27.052 19.381 -15.983 1.00 39.77 103 VAL A N 1
ATOM 700 C CA . VAL A 1 123 ? -27.265 19.050 -17.379 1.00 39.29 103 VAL A CA 1
ATOM 701 C C . VAL A 1 123 ? -28.711 19.369 -17.768 1.00 39.23 103 VAL A C 1
ATOM 702 O O . VAL A 1 123 ? -28.970 19.837 -18.881 1.00 39.58 103 VAL A O 1
ATOM 706 N N . LEU A 1 124 ? -29.646 19.143 -16.845 1.00 38.87 104 LEU A N 1
ATOM 707 C CA . LEU A 1 124 ? -31.062 19.392 -17.125 1.00 38.36 104 LEU A CA 1
ATOM 708 C C . LEU A 1 124 ? -31.297 20.865 -17.337 1.00 38.18 104 LEU A C 1
ATOM 709 O O . LEU A 1 124 ? -31.900 21.269 -18.329 1.00 38.24 104 LEU A O 1
ATOM 714 N N . ALA A 1 125 ? -30.795 21.663 -16.406 1.00 38.10 105 ALA A N 1
ATOM 715 C CA . ALA A 1 125 ? -30.831 23.108 -16.536 1.00 38.29 105 ALA A CA 1
ATOM 716 C C . ALA A 1 125 ? -30.158 23.548 -17.842 1.00 38.32 105 ALA A C 1
ATOM 717 O O . ALA A 1 125 ? -30.699 24.388 -18.574 1.00 38.68 105 ALA A O 1
ATOM 719 N N . ASN A 1 126 ? -28.996 22.964 -18.141 1.00 37.99 106 ASN A N 1
ATOM 720 C CA . ASN A 1 126 ? -28.224 23.330 -19.323 1.00 37.84 106 ASN A CA 1
ATOM 721 C C . ASN A 1 126 ? -28.992 23.020 -20.592 1.00 38.16 106 ASN A C 1
ATOM 722 O O . ASN A 1 126 ? -28.737 23.611 -21.641 1.00 38.44 106 ASN A O 1
ATOM 727 N N . ARG A 1 127 ? -29.954 22.107 -20.483 1.00 38.38 107 ARG A N 1
ATOM 728 C CA . ARG A 1 127 ? -30.785 21.721 -21.622 1.00 38.49 107 ARG A CA 1
ATOM 729 C C . ARG A 1 127 ? -32.024 22.588 -21.756 1.00 38.19 107 ARG A C 1
ATOM 730 O O . ARG A 1 127 ? -32.763 22.480 -22.735 1.00 37.91 107 ARG A O 1
ATOM 738 N N . GLY A 1 128 ? -32.242 23.447 -20.767 1.00 37.94 108 GLY A N 1
ATOM 739 C CA . GLY A 1 128 ? -33.294 24.442 -20.852 1.00 37.80 108 GLY A CA 1
ATOM 740 C C . GLY A 1 128 ? -34.506 24.171 -19.994 1.00 37.93 108 GLY A C 1
ATOM 741 O O . GLY A 1 128 ? -35.533 24.826 -20.181 1.00 37.75 108 GLY A O 1
ATOM 742 N N . TYR A 1 129 ? -34.396 23.212 -19.065 1.00 37.94 109 TYR A N 1
ATOM 743 C CA . TYR A 1 129 ? -35.505 22.872 -18.166 1.00 38.16 109 TYR A CA 1
ATOM 744 C C . TYR A 1 129 ? -35.518 23.760 -16.921 1.00 38.63 109 TYR A C 1
ATOM 745 O O . TYR A 1 129 ? -34.476 24.249 -16.474 1.00 39.54 109 TYR A O 1
ATOM 754 N N . ARG A 1 130 ? -36.696 23.988 -16.359 1.00 38.56 110 ARG A N 1
ATOM 755 C CA . ARG A 1 130 ? -36.748 24.582 -15.042 1.00 38.26 110 ARG A CA 1
ATOM 756 C C . ARG A 1 130 ? -36.683 23.393 -14.099 1.00 38.36 110 ARG A C 1
ATOM 757 O O . ARG A 1 130 ? -37.552 22.516 -14.134 1.00 38.39 110 ARG A O 1
ATOM 765 N N . VAL A 1 131 ? -35.618 23.333 -13.306 1.00 38.35 111 VAL A N 1
ATOM 766 C CA . VAL A 1 131 ? -35.440 22.228 -12.365 1.00 38.35 111 VAL A CA 1
ATOM 767 C C . VAL A 1 131 ? -35.654 22.727 -10.942 1.00 38.59 111 VAL A C 1
ATOM 768 O O . VAL A 1 131 ? -34.938 23.630 -10.485 1.00 38.97 111 VAL A O 1
ATOM 772 N N . ILE A 1 132 ? -36.663 22.164 -10.268 1.00 38.43 112 ILE A N 1
ATOM 773 C CA . ILE A 1 132 ? -37.005 22.534 -8.886 1.00 38.14 112 ILE A CA 1
ATOM 774 C C . ILE A 1 132 ? -36.763 21.331 -7.976 1.00 38.41 112 ILE A C 1
ATOM 775 O O . ILE A 1 132 ? -37.271 20.235 -8.226 1.00 38.46 112 ILE A O 1
ATOM 780 N N . VAL A 1 133 ? -36.025 21.566 -6.899 1.00 38.44 113 VAL A N 1
ATOM 781 C CA . VAL A 1 133 ? -35.430 20.503 -6.108 1.00 38.61 113 VAL A CA 1
ATOM 782 C C . VAL A 1 133 ? -35.645 20.778 -4.607 1.00 38.56 113 VAL A C 1
ATOM 783 O O . VAL A 1 133 ? -35.369 21.881 -4.122 1.00 38.59 113 VAL A O 1
ATOM 787 N N . ALA A 1 134 ? -36.143 19.787 -3.875 1.00 38.32 114 ALA A N 1
ATOM 788 C CA . ALA A 1 134 ? -36.428 19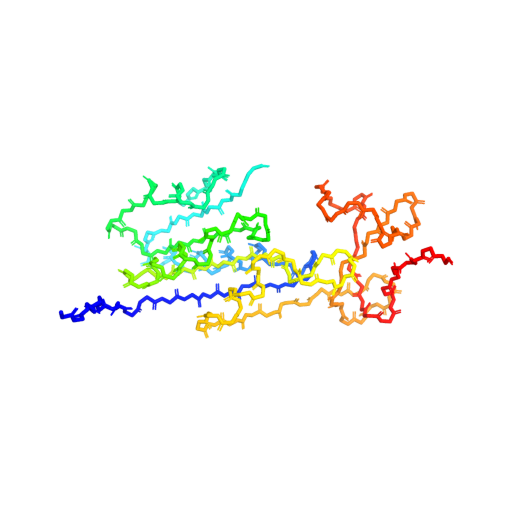.965 -2.452 1.00 38.48 114 ALA A CA 1
ATOM 789 C C . ALA A 1 134 ? -35.811 18.870 -1.624 1.00 38.84 114 ALA A C 1
ATOM 790 O O . ALA A 1 134 ? -35.935 17.690 -1.963 1.00 39.64 114 ALA A O 1
ATOM 792 N N . GLY A 1 135 ? -35.170 19.246 -0.521 1.00 38.87 115 GLY A N 1
ATOM 793 C CA . GLY A 1 135 ? -34.582 18.265 0.393 1.00 38.91 115 GLY A CA 1
ATOM 794 C C . GLY A 1 135 ? -34.036 18.913 1.640 1.00 39.07 115 GLY A C 1
ATOM 795 O O . GLY A 1 135 ? -34.005 20.137 1.744 1.00 39.43 115 GLY A O 1
ATOM 796 N N . LEU A 1 136 ? -33.609 18.099 2.593 1.00 38.88 116 LEU A N 1
ATOM 797 C CA . LEU A 1 136 ? -33.099 18.632 3.853 1.00 39.06 116 LEU A CA 1
ATOM 798 C C . LEU A 1 136 ? -31.758 19.330 3.662 1.00 39.08 116 LEU A C 1
ATOM 799 O O . LEU A 1 136 ? -30.918 18.844 2.898 1.00 38.97 116 LEU A O 1
ATOM 804 N N . ASP A 1 137 ? -31.548 20.456 4.349 1.00 38.93 117 ASP A N 1
ATOM 805 C CA . ASP A 1 137 ? -30.207 21.068 4.391 1.00 38.83 117 ASP A CA 1
ATOM 806 C C . ASP A 1 137 ? -29.262 20.292 5.330 1.00 39.03 117 ASP A C 1
ATOM 807 O O . ASP A 1 137 ? -28.078 20.110 5.028 1.00 38.63 117 ASP A O 1
ATOM 812 N N . GLN A 1 138 ? -29.809 19.819 6.454 1.00 39.40 118 GLN A N 1
ATOM 813 C CA . GLN A 1 138 ? -29.019 19.219 7.523 1.00 40.10 118 GLN A CA 1
ATOM 814 C C . GLN A 1 138 ? -29.612 17.900 7.991 1.00 40.11 118 GLN A C 1
ATOM 815 O O . GLN A 1 138 ? -30.830 17.738 8.045 1.00 39.98 118 GLN A O 1
ATOM 821 N N . ASP A 1 139 ? -28.746 16.954 8.336 1.00 40.37 119 ASP A N 1
ATOM 822 C CA . ASP A 1 139 ? -29.201 15.733 8.973 1.00 41.00 119 ASP A CA 1
ATOM 823 C C . ASP A 1 139 ? -29.516 16.054 10.437 1.00 41.26 119 ASP A C 1
ATOM 824 O O . ASP A 1 139 ? -29.460 17.219 10.843 1.00 41.06 119 ASP A O 1
ATOM 829 N N . PHE A 1 140 ? -29.817 15.028 11.232 1.00 41.59 120 PHE A N 1
ATOM 830 C CA . PHE A 1 140 ? -30.219 15.239 12.625 1.00 41.67 120 PHE A CA 1
ATOM 831 C C . PHE A 1 140 ? -29.101 15.808 13.501 1.00 41.72 120 PHE A C 1
ATOM 832 O O . PHE A 1 140 ? -29.382 16.310 14.588 1.00 41.86 120 PHE A O 1
ATOM 840 N N . ARG A 1 141 ? -27.849 15.723 13.039 1.00 41.69 121 ARG A N 1
ATOM 841 C CA . ARG A 1 141 ? -26.699 16.235 13.803 1.00 41.88 121 ARG A CA 1
ATOM 842 C C . ARG A 1 141 ? -26.428 17.714 13.548 1.00 41.56 121 ARG A C 1
ATOM 843 O O . ARG A 1 141 ? -25.561 18.306 14.181 1.00 41.43 121 ARG A O 1
ATOM 851 N N . GLY A 1 142 ? -27.159 18.300 12.609 1.00 41.47 122 GLY A N 1
ATOM 852 C CA . GLY A 1 142 ? -26.899 19.661 12.187 1.00 41.26 122 GLY A CA 1
ATOM 853 C C . GLY A 1 142 ? -25.791 19.741 11.149 1.00 41.36 122 GLY A C 1
ATOM 854 O O . GLY A 1 142 ? -25.316 20.838 10.841 1.00 41.42 122 GLY A O 1
ATOM 855 N N . LEU A 1 143 ? -25.373 18.590 10.609 1.00 41.20 123 LEU A N 1
ATOM 856 C CA . LEU A 1 143 ? -24.374 18.541 9.521 1.00 41.16 123 LEU A CA 1
ATOM 857 C C . LEU A 1 143 ? -25.013 18.514 8.120 1.00 40.48 123 LEU A C 1
ATOM 858 O O . LEU A 1 143 ? -26.112 17.986 7.960 1.00 40.76 123 LEU A O 1
ATOM 863 N N . PRO A 1 144 ? -24.331 19.086 7.105 1.00 39.67 124 PRO A N 1
ATOM 864 C CA . PRO A 1 144 ? -24.850 19.158 5.733 1.00 38.88 124 PRO A CA 1
ATOM 865 C C . PRO A 1 144 ? -25.244 17.799 5.158 1.00 38.16 124 PRO A C 1
ATOM 866 O O . PRO A 1 144 ? -24.457 16.862 5.220 1.00 38.05 124 PRO A O 1
ATOM 870 N N . PHE A 1 145 ? -26.448 17.714 4.597 1.00 37.53 125 PHE A N 1
ATOM 871 C CA . PHE A 1 145 ? -27.052 16.447 4.191 1.00 37.28 125 PHE A CA 1
ATOM 872 C C . PHE A 1 145 ? -26.832 16.163 2.710 1.00 37.57 125 PHE A C 1
ATOM 873 O O . PHE A 1 145 ? -27.299 16.916 1.851 1.00 37.62 125 PHE A O 1
ATOM 881 N N . GLY A 1 146 ? -26.133 15.068 2.419 1.00 37.86 126 GLY A N 1
ATOM 882 C CA . GLY A 1 146 ? -25.983 14.565 1.058 1.00 38.38 126 GLY A CA 1
ATOM 883 C C . GLY A 1 146 ? -25.402 15.613 0.142 1.00 39.04 126 GLY A C 1
ATOM 884 O O . GLY A 1 146 ? -24.477 16.314 0.532 1.00 39.05 126 GLY A O 1
ATOM 885 N N . GLN A 1 147 ? -25.971 15.730 -1.059 1.00 39.60 127 GLN A N 1
ATOM 886 C CA . GLN A 1 147 ? -25.519 16.687 -2.086 1.00 40.25 127 GLN A CA 1
ATOM 887 C C . GLN A 1 147 ? -26.280 17.996 -2.029 1.00 39.93 127 GLN A C 1
ATOM 888 O O . GLN A 1 147 ? -26.178 18.825 -2.943 1.00 40.19 127 GLN A O 1
ATOM 894 N N . VAL A 1 148 ? -27.066 18.184 -0.978 1.00 39.23 128 VAL A N 1
ATOM 895 C CA . VAL A 1 148 ? -27.868 19.391 -0.896 1.00 38.65 128 VAL A CA 1
ATOM 896 C C . VAL A 1 148 ? -27.013 20.673 -0.845 1.00 38.58 128 VAL A C 1
ATOM 897 O O . VAL A 1 148 ? -27.340 21.643 -1.543 1.00 38.40 128 VAL A O 1
ATOM 901 N N . PRO A 1 149 ? -25.909 20.676 -0.052 1.00 38.51 129 PRO A N 1
ATOM 902 C CA . PRO A 1 149 ? -25.069 21.877 -0.072 1.00 38.40 129 PRO A CA 1
ATOM 903 C C . PRO A 1 149 ? -24.518 22.201 -1.471 1.00 38.58 129 PRO A C 1
ATOM 904 O O . PRO A 1 149 ? -24.502 23.373 -1.866 1.00 38.65 129 PRO A O 1
ATOM 908 N N . GLN A 1 150 ? -24.100 21.183 -2.226 1.00 38.50 130 GLN A N 1
ATOM 909 C CA . GLN A 1 150 ? -23.593 21.430 -3.580 1.00 38.43 130 GLN A CA 1
ATOM 910 C C . GLN A 1 150 ? -24.677 22.012 -4.494 1.00 38.38 130 GLN A C 1
ATOM 911 O O . GLN A 1 150 ? -24.381 22.873 -5.325 1.00 38.64 130 GLN A O 1
ATOM 917 N N . LEU A 1 151 ? -25.918 21.546 -4.330 1.00 38.22 131 LEU A N 1
ATOM 918 C CA . LEU A 1 151 ? -27.046 21.988 -5.146 1.00 38.17 131 LEU A CA 1
ATOM 919 C C . LEU A 1 151 ? -27.395 23.423 -4.809 1.00 39.00 131 LEU A C 1
ATOM 920 O O . LEU A 1 151 ? -27.810 24.213 -5.674 1.00 38.96 131 LEU A O 1
ATOM 925 N N . MET A 1 152 ? -27.222 23.758 -3.537 1.00 39.72 132 MET A N 1
ATOM 926 C CA . MET A 1 152 ? -27.480 25.096 -3.066 1.00 40.34 132 MET A CA 1
ATOM 927 C C . MET A 1 152 ? -26.440 26.033 -3.668 1.00 40.10 132 MET A C 1
ATOM 928 O O . MET A 1 152 ? -26.751 27.181 -3.984 1.00 40.80 132 MET A O 1
ATOM 933 N N . ALA A 1 153 ? -25.215 25.542 -3.834 1.00 39.36 133 ALA A N 1
ATOM 934 C CA . ALA A 1 153 ? -24.134 26.348 -4.413 1.00 38.97 133 ALA A CA 1
ATOM 935 C C . ALA A 1 153 ? -24.321 26.664 -5.905 1.00 38.83 133 ALA A C 1
ATOM 936 O O . ALA A 1 153 ? -24.095 27.806 -6.322 1.00 39.64 133 ALA A O 1
ATOM 938 N N . ILE A 1 154 ? -24.715 25.670 -6.701 1.00 38.07 134 ILE A N 1
ATOM 939 C CA . ILE A 1 154 ? -24.830 25.832 -8.157 1.00 37.70 134 ILE A CA 1
ATOM 940 C C . ILE A 1 154 ? -26.176 26.399 -8.606 1.00 37.41 134 ILE A C 1
ATOM 941 O O . ILE A 1 154 ? -26.337 26.764 -9.755 1.00 37.06 134 ILE A O 1
ATOM 946 N N . ALA A 1 155 ? -27.143 26.459 -7.699 1.00 37.63 135 ALA A N 1
ATOM 947 C CA . ALA A 1 155 ? -28.503 26.881 -8.034 1.00 37.58 135 ALA A CA 1
ATOM 948 C C . ALA A 1 155 ? -28.644 28.383 -8.266 1.00 37.79 135 ALA A C 1
ATOM 949 O O . ALA A 1 155 ? -28.112 29.198 -7.507 1.00 38.07 135 ALA A O 1
ATOM 951 N N . GLU A 1 156 ? -29.366 28.751 -9.315 1.00 37.87 136 GLU A N 1
ATOM 952 C CA . GLU A 1 156 ? -29.761 30.133 -9.485 1.00 38.53 136 GLU A CA 1
ATOM 953 C C . GLU A 1 156 ? -30.586 30.618 -8.278 1.00 39.33 136 GLU A C 1
ATOM 954 O O . GLU A 1 156 ? -30.339 31.700 -7.772 1.00 40.51 136 GLU A O 1
ATOM 960 N N . HIS A 1 157 ? -31.555 29.845 -7.805 1.00 39.93 137 HIS A N 1
ATOM 961 C CA . HIS A 1 157 ? -32.351 30.298 -6.657 1.00 40.79 137 HIS A CA 1
ATOM 962 C C . HIS A 1 157 ? -32.262 29.331 -5.499 1.00 41.29 137 HIS A C 1
ATOM 963 O O . HIS A 1 157 ? -32.342 28.105 -5.680 1.00 41.86 137 HIS A O 1
ATOM 970 N N . VAL A 1 158 ? -32.109 29.877 -4.303 1.00 41.48 138 VAL A N 1
ATOM 971 C CA . VAL A 1 158 ? -32.178 29.052 -3.093 1.00 41.71 138 VAL A CA 1
ATOM 972 C C . VAL A 1 158 ? -33.240 29.613 -2.167 1.00 41.21 138 VAL A C 1
ATOM 973 O O . VAL A 1 158 ? -33.257 30.814 -1.939 1.00 41.51 138 VAL A O 1
ATOM 977 N N . THR A 1 159 ? -34.130 28.760 -1.666 1.00 41.04 139 THR A N 1
ATOM 978 C CA . THR A 1 159 ? -35.120 29.147 -0.648 1.00 41.16 139 THR A CA 1
ATOM 979 C C . THR A 1 159 ? -34.918 28.249 0.564 1.00 41.82 139 THR A C 1
ATOM 980 O O . THR A 1 159 ? -34.979 27.018 0.459 1.00 42.74 139 THR A O 1
ATOM 984 N N . LYS A 1 160 ? -34.649 28.843 1.718 1.00 41.75 140 LYS A N 1
ATOM 985 C CA . LYS A 1 160 ? -34.457 28.049 2.920 1.00 41.60 140 LYS A CA 1
ATOM 986 C C . LYS A 1 160 ? -35.662 28.306 3.793 1.00 41.36 140 LYS A C 1
ATOM 987 O O . LYS A 1 160 ? -35.916 29.432 4.172 1.00 41.45 140 LYS A O 1
ATOM 993 N N . LEU A 1 161 ? -36.433 27.267 4.079 1.00 41.53 141 LEU A N 1
ATOM 994 C CA . LEU A 1 161 ? -37.633 27.430 4.898 1.00 41.28 141 LEU A CA 1
ATOM 995 C C . LEU A 1 161 ? -37.374 27.053 6.351 1.00 41.54 141 LEU A C 1
ATOM 996 O O . LEU A 1 161 ? -36.567 26.170 6.632 1.00 41.69 141 LEU A O 1
ATOM 1001 N N . GLN A 1 162 ? -38.058 27.732 7.271 1.00 42.11 142 GLN A N 1
ATOM 1002 C CA . GLN A 1 162 ? -37.970 27.428 8.710 1.00 41.74 142 GLN A CA 1
ATOM 1003 C C . GLN A 1 162 ? -39.313 26.931 9.228 1.00 41.47 142 GLN A C 1
ATOM 1004 O O . GLN A 1 162 ? -40.352 27.403 8.806 1.00 41.98 142 GLN A O 1
ATOM 1010 N N . ALA A 1 163 ? -39.284 25.950 10.120 1.00 41.50 143 ALA A N 1
ATOM 1011 C CA . ALA A 1 163 ? -40.465 25.525 10.857 1.00 40.71 143 ALA A CA 1
ATOM 1012 C C . ALA A 1 163 ? -40.518 26.335 12.158 1.00 40.74 143 ALA A C 1
ATOM 1013 O O . ALA A 1 163 ? -39.728 27.268 12.351 1.00 40.75 143 ALA A O 1
ATOM 1015 N N . VAL A 1 164 ? -41.442 25.979 13.046 1.00 40.47 144 VAL A N 1
ATOM 1016 C CA . VAL A 1 164 ? -41.506 26.570 14.375 1.00 40.01 144 VAL A CA 1
ATOM 1017 C C . VAL A 1 164 ? -40.973 25.541 15.390 1.00 40.28 144 VAL A C 1
ATOM 1018 O O . VAL A 1 164 ? -41.395 24.374 15.375 1.00 40.64 144 VAL A O 1
ATOM 1022 N N . CYS A 1 165 ? -40.066 25.972 16.271 1.00 39.91 145 CYS A N 1
ATOM 1023 C CA . CYS A 1 165 ? -39.484 25.083 17.293 1.00 39.30 145 CYS A CA 1
ATOM 1024 C C . CYS A 1 165 ? -40.538 24.519 18.243 1.00 38.81 145 CYS A C 1
ATOM 1025 O O . CYS A 1 165 ? -41.360 25.262 18.758 1.00 39.07 145 CYS A O 1
ATOM 1028 N N . SER A 1 166 ? -40.491 23.205 18.470 1.00 38.36 146 SER A N 1
ATOM 1029 C CA . SER A 1 166 ? -41.422 22.495 19.357 1.00 37.80 146 SER A CA 1
ATOM 1030 C C . SER A 1 166 ? -41.176 22.786 20.819 1.00 37.89 146 SER A C 1
ATOM 1031 O O . SER A 1 166 ? -42.099 22.727 21.632 1.00 38.14 146 SER A O 1
ATOM 1034 N N . ALA A 1 167 ? -39.922 23.036 21.175 1.00 37.66 147 ALA A N 1
ATOM 1035 C CA . ALA A 1 167 ? -39.589 23.240 22.571 1.00 37.17 147 ALA A CA 1
ATOM 1036 C C . ALA A 1 167 ? -39.947 24.653 23.032 1.00 37.22 147 ALA A C 1
ATOM 1037 O O . ALA A 1 167 ? -40.436 24.810 24.145 1.00 37.08 147 ALA A O 1
ATOM 1039 N N . CYS A 1 168 ? -39.750 25.667 22.175 1.00 37.13 148 CYS A N 1
ATOM 1040 C CA . CYS A 1 168 ? -39.863 27.070 22.621 1.00 37.16 148 CYS A CA 1
ATOM 1041 C C . CYS A 1 168 ? -40.646 28.034 21.729 1.00 37.30 148 CYS A C 1
ATOM 1042 O O . CYS A 1 168 ? -40.790 29.200 22.081 1.00 37.11 148 CYS A O 1
ATOM 1045 N N . GLY A 1 169 ? -41.107 27.583 20.568 1.00 37.81 149 GLY A N 1
ATOM 1046 C CA . GLY A 1 169 ? -41.981 28.412 19.725 1.00 38.37 149 GLY A CA 1
ATOM 1047 C C . GLY A 1 169 ? -41.299 29.418 18.806 1.00 39.07 149 GLY A C 1
ATOM 1048 O O . GLY A 1 169 ? -41.967 30.121 18.038 1.00 39.27 149 GLY A O 1
ATOM 1049 N N . SER A 1 170 ? -39.978 29.509 18.877 1.00 39.32 150 SER A N 1
ATOM 1050 C CA . SER A 1 170 ? -39.259 30.447 18.019 1.00 40.37 150 SER A CA 1
ATOM 1051 C C . SER A 1 170 ? -38.823 29.752 16.715 1.00 40.55 150 SER A C 1
ATOM 1052 O O . SER A 1 170 ? -39.000 28.536 16.582 1.00 41.03 150 SER A O 1
ATOM 1055 N N . PRO A 1 171 ? -38.325 30.513 15.720 1.00 40.51 151 PRO A N 1
ATOM 1056 C CA . PRO A 1 171 ? -38.009 29.840 14.442 1.00 40.41 151 PRO A CA 1
ATOM 1057 C C . PRO A 1 171 ? -37.041 28.671 14.618 1.00 40.52 151 PRO A C 1
ATOM 1058 O O . PRO A 1 171 ? -36.012 28.812 15.275 1.00 40.92 151 PRO A O 1
ATOM 1062 N N . ALA A 1 172 ? -37.385 27.522 14.046 1.00 40.81 152 ALA A N 1
ATOM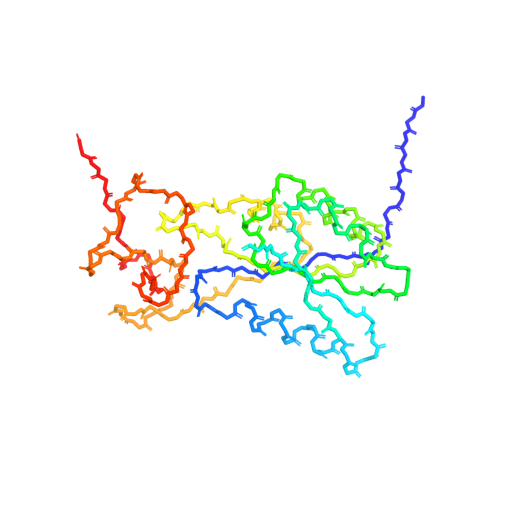 1063 C CA . ALA A 1 172 ? -36.523 26.341 14.071 1.00 40.63 152 ALA A CA 1
ATOM 1064 C C . ALA A 1 172 ? -35.592 26.347 12.867 1.00 40.65 152 ALA A C 1
ATOM 1065 O O . ALA A 1 172 ? -35.905 26.958 11.844 1.00 41.11 152 ALA A O 1
ATOM 1067 N N . SER A 1 173 ? -34.457 25.665 12.981 1.00 40.32 153 SER A N 1
ATOM 1068 C CA . SER A 1 173 ? -33.544 25.499 11.851 1.00 40.05 153 SER A CA 1
ATOM 1069 C C . SER A 1 173 ? -32.851 24.129 11.862 1.00 39.81 153 SER A C 1
ATOM 1070 O O . SER A 1 173 ? -31.886 23.890 11.111 1.00 40.07 153 SER A O 1
ATOM 1073 N N . ARG A 1 174 ? -33.359 23.235 12.712 1.00 39.28 154 ARG A N 1
ATOM 1074 C CA . ARG A 1 174 ? -32.763 21.919 12.953 1.00 38.67 154 ARG A CA 1
ATOM 1075 C C . ARG A 1 174 ? -33.843 20.863 13.002 1.00 38.37 154 ARG A C 1
ATOM 1076 O O . ARG A 1 174 ? -34.994 21.163 13.336 1.00 38.54 154 ARG A O 1
ATOM 1084 N N . THR A 1 175 ? -33.475 19.628 12.660 1.00 37.75 155 THR A N 1
ATOM 1085 C CA . THR A 1 175 ? -34.319 18.474 12.935 1.00 36.83 155 THR A CA 1
ATOM 1086 C C . THR A 1 175 ? -33.731 17.735 14.134 1.00 37.05 155 THR A C 1
ATOM 1087 O O . THR A 1 175 ? -32.567 17.302 14.115 1.00 36.86 155 THR A O 1
ATOM 1091 N N . GLN A 1 176 ? -34.539 17.606 15.179 1.00 36.93 156 GLN A N 1
ATOM 1092 C CA . GLN A 1 176 ? -34.158 16.846 16.345 1.00 37.10 156 GLN A CA 1
ATOM 1093 C C . GLN A 1 176 ? -34.594 15.407 16.133 1.00 37.70 156 GLN A C 1
ATOM 1094 O O . GLN A 1 176 ? -35.773 15.145 15.832 1.00 37.90 156 GLN A O 1
ATOM 1100 N N . ARG A 1 177 ? -33.658 14.475 16.286 1.00 37.78 157 ARG A N 1
ATOM 1101 C CA . ARG A 1 177 ? -34.059 13.093 16.386 1.00 38.16 157 ARG A CA 1
ATOM 1102 C C . ARG A 1 177 ? -34.186 12.652 17.844 1.00 38.52 157 ARG A C 1
ATOM 1103 O O . ARG A 1 177 ? -33.275 12.854 18.652 1.00 38.47 157 ARG A O 1
ATOM 1111 N N . LEU A 1 178 ? -35.331 12.037 18.150 1.00 38.94 158 LEU A N 1
ATOM 1112 C CA . LEU A 1 178 ? -35.633 11.473 19.463 1.00 38.72 158 LEU A CA 1
ATOM 1113 C C . LEU A 1 178 ? -35.863 9.978 19.347 1.00 39.06 158 LEU A C 1
ATOM 1114 O O . LEU A 1 178 ? -36.437 9.505 18.371 1.00 39.29 158 LEU A O 1
ATOM 1119 N N . ILE A 1 179 ? -35.396 9.243 20.348 1.00 39.60 159 ILE A N 1
ATOM 1120 C CA . ILE A 1 179 ? -35.612 7.808 20.465 1.00 39.90 159 ILE A CA 1
ATOM 1121 C C . ILE A 1 179 ? -36.153 7.583 21.859 1.00 40.35 159 ILE A C 1
ATOM 1122 O O . ILE A 1 179 ? -35.450 7.828 22.843 1.00 40.71 159 ILE A O 1
ATOM 1127 N N . ASP A 1 180 ? -37.402 7.131 21.946 1.00 40.75 160 ASP A N 1
ATOM 1128 C CA . ASP A 1 180 ? -38.101 6.968 23.233 1.00 41.06 160 ASP A CA 1
ATOM 1129 C C . ASP A 1 180 ? -38.004 8.239 24.097 1.00 41.24 160 ASP A C 1
ATOM 1130 O O . ASP A 1 180 ? -37.730 8.176 25.296 1.00 41.20 160 ASP A O 1
ATOM 1135 N N . GLY A 1 181 ? -38.213 9.390 23.464 1.00 41.54 161 GLY A N 1
ATOM 1136 C CA . GLY A 1 181 ? -38.158 10.680 24.145 1.00 41.96 161 GLY A CA 1
ATOM 1137 C C . GLY A 1 181 ? -36.768 11.274 24.308 1.00 42.27 161 GLY A C 1
ATOM 1138 O O . GLY A 1 181 ? -36.645 12.454 24.627 1.00 42.52 161 GLY A O 1
ATOM 1139 N N . GLU A 1 182 ? -35.729 10.467 24.073 1.00 42.36 162 GLU A N 1
ATOM 1140 C CA . GLU A 1 182 ? -34.330 10.849 24.318 1.00 42.33 162 GLU A CA 1
ATOM 1141 C C . GLU A 1 182 ? -33.611 11.280 23.036 1.00 42.33 162 GLU A C 1
ATOM 1142 O O . GLU A 1 182 ? -33.762 10.630 22.009 1.00 42.26 162 GLU A O 1
ATOM 1148 N N . PRO A 1 183 ? -32.805 12.362 23.098 1.00 42.55 163 PRO A N 1
ATOM 1149 C CA . PRO A 1 183 ? -32.099 12.861 21.912 1.00 42.61 163 PRO A CA 1
ATOM 1150 C C . PRO A 1 183 ? -31.088 11.858 21.385 1.00 42.86 163 PRO A C 1
ATOM 1151 O O . PRO A 1 183 ? -30.219 11.432 22.125 1.00 43.14 163 PRO A O 1
ATOM 1155 N N . ALA A 1 184 ? -31.203 11.494 20.113 1.00 43.51 164 ALA A N 1
ATOM 1156 C CA . ALA A 1 184 ? -30.252 10.589 19.458 1.00 43.99 164 ALA A CA 1
ATOM 1157 C C . ALA A 1 184 ? -28.790 11.041 19.575 1.00 44.32 164 ALA A C 1
ATOM 1158 O O . ALA A 1 184 ? -28.489 12.229 19.461 1.00 44.50 164 ALA A O 1
ATOM 1160 N N . ALA A 1 185 ? -27.897 10.080 19.798 1.00 44.83 165 ALA A N 1
ATOM 1161 C CA . ALA A 1 185 ? -26.455 10.331 19.876 1.00 45.44 165 ALA A CA 1
ATOM 1162 C C . ALA A 1 185 ? -25.840 10.662 18.509 1.00 45.96 165 ALA A C 1
ATOM 1163 O O . ALA A 1 185 ? -26.356 10.255 17.466 1.00 45.76 165 ALA A O 1
ATOM 1165 N N . PHE A 1 186 ? -24.727 11.394 18.538 1.00 46.91 166 PHE A N 1
ATOM 1166 C CA . PHE A 1 186 ? -24.014 11.846 17.339 1.00 48.08 166 PHE A CA 1
ATOM 1167 C C . PHE A 1 186 ? -23.513 10.674 16.494 1.00 49.08 166 PHE A C 1
ATOM 1168 O O . PHE A 1 186 ? -23.135 10.862 15.344 1.00 49.74 166 PHE A O 1
ATOM 1176 N N . ASP A 1 187 ? -23.541 9.468 17.053 1.00 50.15 167 ASP A N 1
ATOM 1177 C CA . ASP A 1 187 ? -22.967 8.299 16.399 1.00 51.16 167 ASP A CA 1
ATOM 1178 C C . ASP A 1 187 ? -23.981 7.367 15.762 1.00 51.76 167 ASP A C 1
ATOM 1179 O O . ASP A 1 187 ? -23.599 6.455 15.032 1.00 52.00 167 ASP A O 1
ATOM 1184 N N . ASP A 1 188 ? -25.263 7.581 16.038 1.00 52.55 168 ASP A N 1
ATOM 1185 C CA . ASP A 1 188 ? -26.321 6.776 15.430 1.00 53.42 168 ASP A CA 1
ATOM 1186 C C . ASP A 1 188 ? -26.347 7.040 13.914 1.00 53.75 168 ASP A C 1
ATOM 1187 O O . ASP A 1 188 ? -25.822 8.065 13.476 1.00 53.70 168 ASP A O 1
ATOM 1192 N N . PRO A 1 189 ? -26.917 6.112 13.103 1.00 54.28 169 PRO A N 1
ATOM 1193 C CA . PRO A 1 189 ? -26.808 6.235 11.626 1.00 54.74 169 PRO A CA 1
ATOM 1194 C C . PRO A 1 189 ? -27.206 7.616 11.074 1.00 55.26 169 PRO A C 1
ATOM 1195 O O . PRO A 1 189 ? -28.071 8.280 11.654 1.00 55.32 169 PRO A O 1
ATOM 1199 N N . ILE A 1 190 ? -26.584 8.047 9.974 1.00 55.93 170 ILE A N 1
ATOM 1200 C CA . ILE A 1 190 ? -26.979 9.312 9.312 1.00 56.40 170 ILE A CA 1
ATOM 1201 C C . ILE A 1 190 ? -28.391 9.213 8.710 1.00 56.75 170 ILE A C 1
ATOM 1202 O O . ILE A 1 190 ? -29.231 10.101 8.919 1.00 56.46 170 ILE A O 1
ATOM 1207 N N . ILE A 1 191 ? -28.632 8.125 7.972 1.00 57.37 171 ILE A N 1
ATOM 1208 C CA . ILE A 1 191 ? -29.935 7.843 7.354 1.00 57.82 171 ILE A CA 1
ATOM 1209 C C . ILE A 1 191 ? -30.802 6.915 8.215 1.00 58.20 171 ILE A C 1
ATOM 1210 O O . ILE A 1 191 ? -30.380 5.808 8.587 1.00 58.30 171 ILE A O 1
ATOM 1215 N N . LEU A 1 192 ? -32.004 7.402 8.531 1.00 58.55 172 LEU A N 1
ATOM 1216 C CA . LEU A 1 192 ? -33.054 6.628 9.201 1.00 58.99 172 LEU A CA 1
ATOM 1217 C C . LEU A 1 192 ? -34.422 7.181 8.792 1.00 59.32 172 LEU A C 1
ATOM 1218 O O . LEU A 1 192 ? -34.816 8.265 9.225 1.00 59.50 172 LEU A O 1
ATOM 1223 N N . VAL A 1 193 ? -35.137 6.435 7.952 1.00 59.78 173 VAL A N 1
ATOM 1224 C CA . VAL A 1 193 ? -36.445 6.869 7.434 1.00 60.03 173 VAL A CA 1
ATOM 1225 C C . VAL A 1 193 ? -37.482 6.949 8.575 1.00 59.95 173 VAL A C 1
ATOM 1226 O O . VAL A 1 193 ? -37.650 5.985 9.331 1.00 60.12 173 VAL A O 1
ATOM 1230 N N . GLY A 1 194 ? -38.146 8.100 8.710 1.00 59.52 174 GLY A N 1
ATOM 1231 C CA . GLY A 1 194 ? -39.164 8.289 9.751 1.00 59.01 174 GLY A CA 1
ATOM 1232 C C . GLY A 1 194 ? -39.953 9.579 9.625 1.00 58.80 174 GLY A C 1
ATOM 1233 O O . GLY A 1 194 ? -39.732 10.371 8.706 1.00 58.59 174 GLY A O 1
ATOM 1234 N N . ALA A 1 195 ? -40.884 9.787 10.553 1.00 58.70 175 ALA A N 1
ATOM 1235 C CA . ALA A 1 195 ? -41.676 11.024 10.611 1.00 58.48 175 ALA A CA 1
ATOM 1236 C C . ALA A 1 195 ? -41.818 11.535 12.059 1.00 58.21 175 ALA A C 1
ATOM 1237 O O . ALA A 1 195 ? -40.845 11.518 12.824 1.00 58.38 175 ALA A O 1
ATOM 1239 N N . SER A 1 196 ? -43.017 11.985 12.430 1.00 57.61 176 SER A N 1
ATOM 1240 C CA . SER A 1 196 ? -43.293 12.476 13.789 1.00 57.09 176 SER A CA 1
ATOM 1241 C C . SER A 1 196 ? -42.889 11.543 14.950 1.00 56.37 176 SER A C 1
ATOM 1242 O O . SER A 1 196 ? -42.530 12.025 16.029 1.00 56.36 176 SER A O 1
ATOM 1245 N N . GLU A 1 197 ? -42.937 10.226 14.724 1.00 55.37 177 GLU A 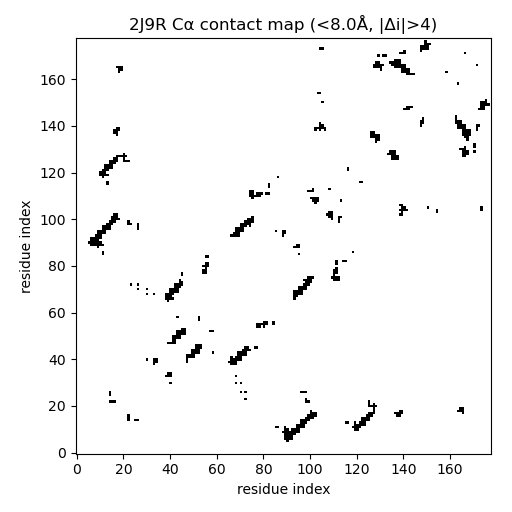N 1
ATOM 1246 C CA . GLU A 1 197 ? -42.626 9.221 15.769 1.00 54.46 177 GLU A CA 1
ATOM 1247 C C . GLU A 1 197 ? -41.152 9.218 16.245 1.00 53.28 177 GLU A C 1
ATOM 1248 O O . GLU A 1 197 ? -40.772 8.446 17.127 1.00 53.20 177 GLU A O 1
ATOM 1254 N N . SER A 1 198 ? -40.331 10.086 15.658 1.00 51.90 178 SER A N 1
ATOM 1255 C CA . SER A 1 198 ? -38.890 10.078 15.909 1.00 50.12 178 SER A CA 1
ATOM 1256 C C . SER A 1 198 ? -38.250 11.439 15.688 1.00 48.60 178 SER A C 1
ATOM 1257 O O . SER A 1 198 ? -37.109 11.650 16.093 1.00 48.12 178 SER A O 1
ATOM 1260 N N . TYR A 1 199 ? -38.983 12.355 15.062 1.00 46.85 179 TYR A N 1
ATOM 1261 C CA . TYR A 1 199 ? -38.392 13.625 14.633 1.00 45.80 179 TYR A CA 1
ATOM 1262 C C . TYR A 1 199 ? -39.183 14.862 15.053 1.00 45.15 179 TYR A C 1
ATOM 1263 O O . TYR A 1 199 ? -40.407 14.827 15.160 1.00 45.11 179 TYR A O 1
ATOM 1272 N N . GLU A 1 200 ? -38.465 15.961 15.264 1.00 44.45 180 GLU A N 1
ATOM 1273 C CA . GLU A 1 200 ? -39.052 17.209 15.747 1.00 43.83 180 GLU A CA 1
ATOM 1274 C C . GLU A 1 200 ? -38.240 18.424 15.276 1.00 43.05 180 GLU A C 1
ATOM 1275 O O . GLU A 1 200 ? -37.016 18.342 15.201 1.00 42.88 180 GLU A O 1
ATOM 1281 N N . PRO A 1 201 ? -38.910 19.556 14.960 1.00 42.32 181 PRO A N 1
ATOM 1282 C CA . PRO A 1 201 ? -38.131 20.742 14.580 1.00 41.65 181 PRO A CA 1
ATOM 1283 C C . PRO A 1 201 ? -37.716 21.590 15.792 1.00 41.12 181 PRO A C 1
ATOM 1284 O O . PRO A 1 201 ? -38.528 21.828 16.691 1.00 40.51 181 PRO A O 1
ATOM 1288 N N . ARG A 1 202 ? -36.465 22.043 15.806 1.00 40.70 182 ARG A N 1
ATOM 1289 C CA . ARG A 1 202 ? -35.975 22.893 16.887 1.00 40.48 182 ARG A CA 1
ATOM 1290 C C . ARG A 1 202 ? -35.079 24.020 16.400 1.00 40.57 182 ARG A C 1
ATOM 1291 O O . ARG A 1 202 ? -34.461 23.908 15.340 1.00 40.97 182 ARG A O 1
ATOM 1299 N N . CYS A 1 203 ? -35.035 25.117 17.158 1.00 40.36 183 CYS A N 1
ATOM 1300 C CA . CYS A 1 203 ? -34.024 26.163 16.965 1.00 40.03 183 CYS A CA 1
ATOM 1301 C C . CYS A 1 203 ? -32.699 25.542 17.402 1.00 39.63 183 CYS A C 1
ATOM 1302 O O . CYS A 1 203 ? -32.698 24.436 17.968 1.00 39.61 183 CYS A O 1
ATOM 1305 N N . ARG A 1 204 ? -31.586 26.240 17.179 1.00 39.25 184 ARG A N 1
ATOM 1306 C CA . ARG A 1 204 ? -30.289 25.706 17.572 1.00 38.65 184 ARG A CA 1
ATOM 1307 C C . ARG A 1 204 ? -30.145 25.594 19.091 1.00 38.93 184 ARG A C 1
ATOM 1308 O O . ARG A 1 204 ? -29.561 24.623 19.593 1.00 38.78 184 ARG A O 1
ATOM 1316 N N . HIS A 1 205 ? -30.710 26.553 19.821 1.00 38.88 185 HIS A N 1
ATOM 1317 C CA . HIS A 1 205 ? -30.636 26.508 21.273 1.00 38.89 185 HIS A CA 1
ATOM 1318 C C . HIS A 1 205 ? -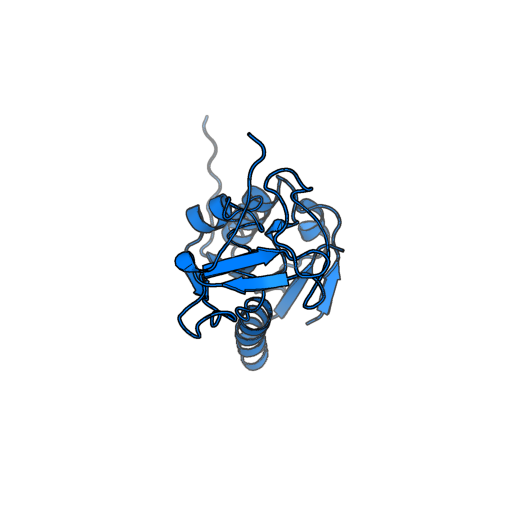31.195 25.193 21.826 1.00 39.46 185 HIS A C 1
ATOM 1319 O O . HIS A 1 205 ? -30.565 24.563 22.687 1.00 39.87 185 HIS A O 1
ATOM 1326 N N . CYS A 1 206 ? -32.354 24.777 21.311 1.00 39.72 186 CYS A N 1
ATOM 1327 C CA . CYS A 1 206 ? -33.067 23.605 21.816 1.00 39.83 186 CYS A CA 1
ATOM 1328 C C . CYS A 1 206 ? -32.610 22.303 21.195 1.00 39.67 186 CYS A C 1
ATOM 1329 O O . CYS A 1 206 ? -32.985 21.240 21.676 1.00 39.88 186 CYS A O 1
ATOM 1332 N N . HIS A 1 207 ? -31.830 22.387 20.117 1.00 39.77 187 HIS A N 1
ATOM 1333 C CA . HIS A 1 207 ? -31.274 21.204 19.447 1.00 39.68 187 HIS A CA 1
ATOM 1334 C C . HIS A 1 207 ? -30.248 20.529 20.354 1.00 39.75 187 HIS A C 1
ATOM 1335 O O . HIS A 1 207 ? -29.345 21.184 20.879 1.00 40.17 187 HIS A O 1
ATOM 1342 N N . ALA A 1 208 ? -30.401 19.224 20.553 1.00 39.67 188 ALA A N 1
ATOM 1343 C CA . ALA A 1 208 ? -29.519 18.468 21.439 1.00 39.66 188 ALA A CA 1
ATOM 1344 C C . ALA A 1 208 ? -28.954 17.225 20.743 1.00 39.77 188 ALA A C 1
ATOM 1345 O O . ALA A 1 208 ? -29.683 16.260 20.483 1.00 39.69 188 ALA A O 1
ATOM 1347 N N . VAL A 1 209 ? -27.657 17.270 20.434 1.00 39.80 189 VAL A N 1
ATOM 1348 C CA . VAL A 1 209 ? -26.951 16.134 19.842 1.00 39.68 189 VAL A CA 1
ATOM 1349 C C . VAL A 1 209 ? -25.795 15.685 20.745 1.00 40.13 189 VAL A C 1
ATOM 1350 O O . VAL A 1 209 ? -24.672 16.150 20.583 1.00 40.24 189 VAL A O 1
ATOM 1354 N N . PRO A 1 210 ? -26.068 14.791 21.712 1.00 40.50 190 PRO A N 1
ATOM 1355 C CA . PRO A 1 210 ? -25.028 14.304 22.620 1.00 40.86 190 PRO A CA 1
ATOM 1356 C C . PRO A 1 210 ? -23.928 13.448 21.977 1.00 41.41 190 PRO A C 1
ATOM 1357 O O . PRO A 1 210 ? -24.197 12.657 21.072 1.00 41.14 190 PRO A O 1
ATOM 1361 N N . THR A 1 211 ? -22.702 13.610 22.472 1.00 42.41 191 THR A N 1
ATOM 1362 C CA . THR A 1 211 ? -21.548 12.835 22.026 1.00 43.62 191 THR A CA 1
ATOM 1363 C C . THR A 1 211 ? -21.020 11.976 23.166 1.00 44.59 191 THR A C 1
ATOM 1364 O O . THR A 1 211 ? -21.154 12.360 24.324 1.00 44.69 191 THR A O 1
ATOM 1368 N N . LYS A 1 212 ? -20.416 10.826 22.846 1.00 45.79 192 LYS A N 1
ATOM 1369 C CA . LYS A 1 212 ? -19.663 10.040 23.848 1.00 47.14 192 LYS A CA 1
ATOM 1370 C C . LYS A 1 212 ? -18.398 10.810 24.244 1.00 47.55 192 LYS A C 1
ATOM 1371 O O . LYS A 1 212 ? -17.960 11.702 23.517 1.00 48.02 192 LYS A O 1
ATOM 1377 N N . GLN A 1 213 ? -17.822 10.489 25.393 1.00 48.01 193 GLN A N 1
ATOM 1378 C CA . GLN A 1 213 ? -16.562 11.113 25.784 1.00 48.50 193 GLN A CA 1
ATOM 1379 C C . GLN A 1 213 ? -15.452 10.058 25.866 1.00 48.54 193 GLN A C 1
ATOM 1380 O O . GLN A 1 213 ? -14.327 10.339 26.282 1.00 48.56 193 GLN A O 1
#

CATH classification: 3.40.50.300 (+1 more: 3.30.60.20)

Solvent-accessible surface area: 10242 Å² total; per-residue (Å²): 168,187,171,169,143,137,90,116,153,6,92,1,13,1,0,0,1,4,36,88,17,23,22,42,134,28,2,86,122,28,9,124,111,4,65,155,66,186,72,98,13,6,17,0,80,30,146,99,144,56,20,70,10,111,36,0,106,40,0,65,167,81,34,63,166,121,23,55,3,0,0,0,20,68,1,7,74,14,55,62,44,0,32,98,2,0,63,40,0,6,52,137,37,19,52,0,0,0,0,1,18,9,36,5,7,42,20,78,90,16,38,49,1,45,88,0,46,86,56,16,108,104,66,42,106,49,105,12,104,4,64,63,71,52,45,87,0,40,38,5,1,3,31,81,143,62,119,47,4,42,73,88,45,84,94,102,82,132,31,53,91,129,24,22,43,16,36,17,175,163,24,20,38,41,64,98,170,229

Organism: Bacillus anthracis (NCBI:txid1392)

B-factor: mean 42.78, std 5.68, range [21.63, 63.15]

Secondary structure (DSSP, 8-state):
--------S-EEEEEE-STTS-HHHHHHHHHHHHHHTT--EEEEE----EEE-SSGGGGGGG--SS--EEEE--GGGS-TTHHHHHHHHHHTT-EEEEEE-SB-TTSPBPTTHHHHHHH-SEEEE---B-TTTSSBP-EEEEEETTEEPPTTS-S----STTTEEEE-TTT-------